Protein AF-A0AAP6H3U6-F1 (afdb_monomer_lite)

pLDDT: mean 82.68, std 21.66, range [28.69, 98.75]

Radius of gyration: 25.35 Å; chains: 1; bounding box: 76×82×63 Å

Foldseek 3Di:
DDDDDPDPPPPPVVVVVVVVVPDDPPPDPPPPPDDPPPPPDDDDPDDDDDDDDPDDPPQDPLLVVQVVLVVVLVVLALVSLLVLLVLLVLQLVCLVCVPVLLVVLVVCLVVPPDPQLNVLSVVLNVVSVVNCCSNVVSHHHDPVSSLVSLVSSVVSPNLLSVLLVCVVPVVPPDDQDRLQVSLVVLLAVLQLSNLLSNLVSLQVVQFDRHDPPCCLQTDGNLNSVLSNVLSVVLPDPFWCNDPLNSCCCSPVVLRHHTGNLVSVLVPDPDPVVNVVSVVSNVVSVVSHDPPSD

Sequence (293 aa):
MAAKRTFLALAATSLALAAWLTWKPTSFPAHTAQAETSAHEPAPPIAAGIPQTPGFITASPQRAWFLALKQRADAGDPASQRLLAQAYDRCMYINPNVGQYKERIQRSIRSAETEEKATVLGYLLEHALQECAAVEDGAPIEWEDMRLLYAQAAQGGDLPARVAETVFNPQPPLSKVQAAALLEEVLASNDPAAMFALGDAMGEFFGMQVAEPYTALADGELAGRAWQVAACRMGLECGPESPPASRLCLLQGWCYEGTFEQATRRRLGSDAEREALDRRVEAILRAMPPGAA

Structure (mmCIF, N/CA/C/O backbone):
data_AF-A0AAP6H3U6-F1
#
_entry.id   AF-A0AAP6H3U6-F1
#
loop_
_atom_site.group_PDB
_atom_site.id
_atom_site.type_symbol
_atom_site.label_atom_id
_atom_site.label_alt_id
_atom_site.label_comp_id
_atom_site.label_asym_id
_atom_site.label_entity_id
_atom_site.label_seq_id
_atom_site.pdbx_PDB_ins_code
_atom_site.Cartn_x
_atom_site.Cartn_y
_atom_site.Cartn_z
_atom_site.occupancy
_atom_site.B_iso_or_equiv
_atom_site.auth_seq_id
_atom_site.auth_comp_id
_atom_site.auth_asym_id
_atom_site.auth_atom_id
_atom_site.pdbx_PDB_model_num
ATOM 1 N N . MET A 1 1 ? 36.194 -59.922 -20.601 1.00 39.91 1 MET A N 1
ATOM 2 C CA . MET A 1 1 ? 35.530 -59.718 -21.908 1.00 39.91 1 MET A CA 1
ATOM 3 C C . MET A 1 1 ? 34.253 -58.927 -21.635 1.00 39.91 1 MET A C 1
ATOM 5 O O . MET A 1 1 ? 33.274 -59.509 -21.207 1.00 39.91 1 MET A O 1
ATOM 9 N N . ALA A 1 2 ? 34.310 -57.604 -21.451 1.00 48.78 2 ALA A N 1
ATOM 10 C CA . ALA A 1 2 ? 34.429 -56.567 -22.487 1.00 48.78 2 ALA A CA 1
ATOM 11 C C . ALA A 1 2 ? 33.338 -56.710 -23.570 1.00 48.78 2 ALA A C 1
ATOM 13 O O . ALA A 1 2 ? 33.264 -57.758 -24.195 1.00 48.78 2 ALA A O 1
ATOM 14 N N . ALA A 1 3 ? 32.553 -55.639 -23.768 1.00 47.56 3 ALA A N 1
ATOM 15 C CA . ALA A 1 3 ? 31.430 -55.462 -24.709 1.00 47.56 3 ALA A CA 1
ATOM 16 C C . ALA A 1 3 ? 30.002 -55.760 -24.188 1.00 47.56 3 ALA A C 1
ATOM 18 O O . ALA A 1 3 ? 29.369 -56.715 -24.625 1.00 47.56 3 ALA A O 1
ATOM 19 N N . LYS A 1 4 ? 29.442 -54.903 -23.306 1.00 45.03 4 LYS A N 1
ATOM 20 C CA . LYS A 1 4 ? 27.965 -54.743 -23.203 1.00 45.03 4 LYS A CA 1
ATOM 21 C C . LYS A 1 4 ? 27.440 -53.489 -22.471 1.00 45.03 4 LYS A C 1
ATOM 23 O O . LYS A 1 4 ? 26.384 -53.545 -21.850 1.00 45.03 4 LYS A O 1
ATOM 28 N N . ARG A 1 5 ? 28.145 -52.349 -22.505 1.00 48.50 5 ARG A N 1
ATOM 29 C CA . ARG A 1 5 ? 27.721 -51.128 -21.773 1.00 48.50 5 ARG A CA 1
ATOM 30 C C . ARG A 1 5 ? 27.822 -49.810 -22.557 1.00 48.50 5 ARG A C 1
ATOM 32 O O . ARG A 1 5 ? 27.958 -48.752 -21.961 1.00 48.50 5 ARG A O 1
ATOM 39 N N . THR A 1 6 ? 27.706 -49.853 -23.882 1.00 48.44 6 THR A N 1
ATOM 40 C CA . THR A 1 6 ? 27.844 -48.664 -24.752 1.00 48.44 6 THR A CA 1
ATOM 41 C C . THR A 1 6 ? 26.733 -48.524 -25.802 1.00 48.44 6 THR A C 1
ATOM 43 O O . THR A 1 6 ? 26.970 -47.979 -26.869 1.00 48.44 6 THR A O 1
ATOM 46 N N . PHE A 1 7 ? 25.506 -48.982 -25.516 1.00 43.97 7 PHE A N 1
ATOM 47 C CA . PHE A 1 7 ? 24.370 -48.837 -26.453 1.00 43.97 7 PHE A CA 1
ATOM 48 C C . PHE A 1 7 ? 23.082 -48.231 -25.869 1.00 43.97 7 PHE A C 1
ATOM 50 O O . PHE A 1 7 ? 22.098 -48.107 -26.587 1.00 43.97 7 PHE A O 1
ATOM 57 N N . LEU A 1 8 ? 23.071 -47.791 -24.606 1.00 46.00 8 LEU A N 1
ATOM 58 C CA . LEU A 1 8 ? 21.868 -47.210 -23.976 1.00 46.00 8 LEU A CA 1
ATOM 59 C C . LEU A 1 8 ? 21.892 -45.680 -23.821 1.00 46.00 8 LEU A C 1
ATOM 61 O O . LEU A 1 8 ? 20.932 -45.113 -23.315 1.00 46.00 8 LEU A O 1
ATOM 65 N N . ALA A 1 9 ? 22.941 -44.997 -24.289 1.00 44.88 9 ALA A N 1
ATOM 66 C CA . ALA A 1 9 ? 23.076 -43.541 -24.140 1.00 44.88 9 ALA A CA 1
ATOM 67 C C . ALA A 1 9 ? 22.746 -42.726 -25.411 1.00 44.88 9 ALA A C 1
ATOM 69 O O . ALA A 1 9 ? 22.785 -41.503 -25.368 1.00 44.88 9 ALA A O 1
ATOM 70 N N . LEU A 1 10 ? 22.405 -43.375 -26.533 1.00 44.50 10 LEU A N 1
ATOM 71 C CA . LEU A 1 10 ? 22.152 -42.695 -27.818 1.00 44.50 10 LEU A CA 1
ATOM 72 C C . LEU A 1 10 ? 20.691 -42.745 -28.297 1.00 44.50 10 LEU A C 1
ATOM 74 O O . LEU A 1 10 ? 20.380 -42.150 -29.319 1.00 44.50 10 LEU A O 1
ATOM 78 N N . ALA A 1 11 ? 19.785 -43.405 -27.567 1.00 42.44 11 ALA A N 1
ATOM 79 C CA . ALA A 1 11 ? 18.366 -43.478 -27.941 1.00 42.44 11 ALA A CA 1
ATOM 80 C C . ALA A 1 11 ? 17.472 -42.446 -27.220 1.00 42.44 11 ALA A C 1
ATOM 82 O O . ALA A 1 11 ? 16.370 -42.162 -27.680 1.00 42.44 11 ALA A O 1
ATOM 83 N N . ALA A 1 12 ? 17.932 -41.856 -26.110 1.00 42.41 12 ALA A N 1
ATOM 84 C CA . ALA A 1 12 ? 17.131 -40.908 -25.325 1.00 42.41 12 ALA A CA 1
ATOM 85 C C . ALA A 1 12 ? 17.259 -39.446 -25.797 1.00 42.41 12 ALA A C 1
ATOM 87 O O . ALA A 1 12 ? 16.383 -38.631 -25.527 1.00 42.41 12 ALA A O 1
ATOM 88 N N . THR A 1 13 ? 18.312 -39.103 -26.543 1.00 40.97 13 THR A N 1
ATOM 89 C CA . THR A 1 13 ? 18.551 -37.737 -27.041 1.00 40.97 13 THR A CA 1
ATOM 90 C C . THR A 1 13 ? 17.881 -37.445 -28.386 1.00 40.97 13 THR A C 1
ATOM 92 O O . THR A 1 13 ? 17.722 -36.282 -28.746 1.00 40.97 13 THR A O 1
ATOM 95 N N . SER A 1 14 ? 17.413 -38.462 -29.116 1.00 43.72 14 SER A N 1
ATOM 96 C CA . SER A 1 14 ? 16.760 -38.283 -30.424 1.00 43.72 14 SER A CA 1
ATOM 97 C C . SER A 1 14 ? 15.260 -37.977 -30.330 1.00 43.72 14 SER A C 1
ATOM 99 O O . SER A 1 14 ? 14.705 -37.368 -31.241 1.00 43.72 14 SER A O 1
ATOM 101 N N . LEU A 1 15 ? 14.595 -38.356 -29.233 1.00 42.41 15 LEU A N 1
ATOM 102 C CA . LEU A 1 15 ? 13.153 -38.125 -29.053 1.00 42.41 15 LEU A CA 1
ATOM 103 C C . LEU A 1 15 ? 12.823 -36.722 -28.514 1.00 42.41 15 LEU A C 1
ATOM 105 O O . LEU A 1 15 ? 11.733 -36.221 -28.771 1.00 42.41 15 LEU A O 1
ATOM 109 N N . ALA A 1 16 ? 13.767 -36.049 -27.848 1.00 43.41 16 ALA A N 1
ATOM 110 C CA . ALA A 1 16 ? 13.565 -34.682 -27.358 1.00 43.41 16 ALA A CA 1
ATOM 111 C C . ALA A 1 16 ? 13.727 -33.608 -28.458 1.00 43.41 16 ALA A C 1
ATOM 113 O O . ALA A 1 16 ? 13.099 -32.556 -28.387 1.00 43.41 16 ALA A O 1
ATOM 114 N N . LEU A 1 17 ? 14.512 -33.880 -29.508 1.00 42.22 17 LEU A N 1
ATOM 115 C CA . LEU A 1 17 ? 14.722 -32.946 -30.626 1.00 42.22 17 LEU A CA 1
ATOM 116 C C . LEU A 1 17 ? 13.619 -33.006 -31.698 1.00 42.22 17 LEU A C 1
ATOM 118 O O . LEU A 1 17 ? 13.358 -32.003 -32.357 1.00 42.22 17 LEU A O 1
ATOM 122 N N . ALA A 1 18 ? 12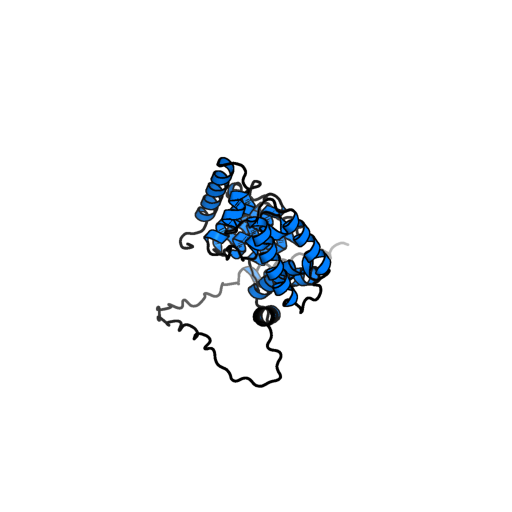.918 -34.134 -31.848 1.00 40.81 18 ALA A N 1
ATOM 123 C CA . ALA A 1 18 ? 11.819 -34.257 -32.815 1.00 40.81 18 ALA A CA 1
ATOM 124 C C . ALA A 1 18 ? 10.508 -33.580 -32.350 1.00 40.81 18 ALA A C 1
ATOM 126 O O . ALA A 1 18 ? 9.693 -33.177 -33.182 1.00 40.81 18 ALA A O 1
ATOM 127 N N . ALA A 1 19 ? 10.318 -33.401 -31.037 1.00 42.38 19 ALA A N 1
ATOM 128 C CA . ALA A 1 19 ? 9.124 -32.764 -30.471 1.00 42.38 19 ALA A CA 1
ATOM 129 C C . ALA A 1 19 ? 9.153 -31.223 -30.544 1.00 42.38 19 ALA A C 1
ATOM 131 O O . ALA A 1 19 ? 8.101 -30.592 -30.564 1.00 42.38 19 ALA A O 1
ATOM 132 N N . TRP A 1 20 ? 10.336 -30.607 -30.643 1.00 41.59 20 TRP A N 1
ATOM 133 C CA . TRP A 1 20 ? 10.472 -29.146 -30.753 1.00 41.59 20 TRP A CA 1
ATOM 134 C C . TRP A 1 20 ? 10.333 -28.625 -32.193 1.00 41.59 20 TRP A C 1
ATOM 136 O O . TRP A 1 20 ? 9.940 -27.484 -32.407 1.00 41.59 20 TRP A O 1
ATOM 146 N N . LEU A 1 21 ? 10.596 -29.468 -33.197 1.00 44.81 21 LEU A N 1
ATOM 147 C CA . LEU A 1 21 ? 10.567 -29.088 -34.619 1.00 44.81 21 LEU A CA 1
ATOM 148 C C . LEU A 1 21 ? 9.189 -29.233 -35.291 1.00 44.81 21 LEU A C 1
ATOM 150 O O . LEU A 1 21 ? 9.040 -28.874 -36.457 1.00 44.81 21 LEU A O 1
ATOM 154 N N . THR A 1 22 ? 8.177 -29.741 -34.582 1.00 39.78 22 THR A N 1
ATOM 155 C CA . THR A 1 22 ? 6.816 -29.929 -35.124 1.00 39.78 22 THR A CA 1
ATOM 156 C C . THR A 1 22 ? 5.752 -29.066 -34.449 1.00 39.78 22 THR A C 1
ATOM 158 O O . THR A 1 22 ? 4.590 -29.097 -34.861 1.00 39.78 22 THR A O 1
ATOM 161 N N . TRP A 1 23 ? 6.135 -28.224 -33.485 1.00 34.97 23 TRP A N 1
ATOM 162 C CA . TRP A 1 23 ? 5.207 -27.280 -32.874 1.00 34.97 23 TRP A CA 1
ATOM 163 C C . TRP A 1 23 ? 5.036 -26.056 -33.781 1.00 34.97 23 TRP A C 1
ATOM 165 O O . TRP A 1 23 ? 5.790 -25.088 -33.730 1.00 34.97 23 TRP A O 1
ATOM 175 N N . LYS A 1 24 ? 4.044 -26.120 -34.672 1.00 38.53 24 LYS A N 1
ATOM 176 C CA . LYS A 1 24 ? 3.537 -24.928 -35.353 1.00 38.53 24 LYS A CA 1
ATOM 177 C C . LYS A 1 24 ? 2.681 -24.152 -34.349 1.00 38.53 24 LYS A C 1
ATOM 179 O O . LYS A 1 24 ? 1.739 -24.749 -33.824 1.00 38.53 24 LYS A O 1
ATOM 184 N N . PRO A 1 25 ? 2.947 -22.859 -34.090 1.00 37.12 25 PRO A N 1
ATOM 185 C CA . PRO A 1 25 ? 1.993 -22.038 -33.366 1.00 37.12 25 PRO A CA 1
ATOM 186 C C . PRO A 1 25 ? 0.700 -22.040 -34.178 1.00 37.12 25 PRO A C 1
ATOM 188 O O . PRO A 1 25 ? 0.698 -21.724 -35.370 1.00 37.12 25 PRO A O 1
ATOM 191 N N . THR A 1 26 ? -0.391 -22.473 -33.556 1.00 37.03 26 THR A N 1
ATOM 192 C CA . THR A 1 26 ? -1.729 -22.315 -34.112 1.00 37.03 26 THR A CA 1
ATOM 193 C C . THR A 1 26 ? -1.931 -20.833 -34.380 1.00 37.03 26 THR A C 1
ATOM 195 O O . THR A 1 26 ? -2.027 -20.032 -33.454 1.00 37.03 26 THR A O 1
ATOM 198 N N . SER A 1 27 ? -1.938 -20.469 -35.659 1.00 35.75 27 SER A N 1
ATOM 199 C CA . SER A 1 27 ? -2.374 -19.165 -36.128 1.00 35.75 27 SER A CA 1
ATOM 200 C C . SER A 1 27 ? -3.772 -18.913 -35.575 1.00 35.75 27 SER A C 1
ATOM 202 O O . SER A 1 27 ? -4.715 -19.618 -35.943 1.00 35.75 27 SER A O 1
ATOM 204 N N . PHE A 1 28 ? -3.894 -17.942 -34.674 1.00 33.12 28 PHE A N 1
ATOM 205 C CA . PHE A 1 28 ? -5.190 -17.431 -34.260 1.00 33.12 28 PHE A CA 1
ATOM 206 C C . PHE A 1 28 ? -5.926 -16.924 -35.507 1.00 33.12 28 PHE A C 1
ATOM 208 O O . PHE A 1 28 ? -5.300 -16.270 -36.349 1.00 33.12 28 PHE A O 1
ATOM 215 N N . PRO A 1 29 ? -7.222 -17.235 -35.677 1.00 30.61 29 PRO A N 1
ATOM 216 C CA . PRO A 1 29 ? -7.992 -16.651 -36.758 1.00 30.61 29 PRO A CA 1
ATOM 217 C C . PRO A 1 29 ? -7.960 -15.131 -36.596 1.00 30.61 29 PRO A C 1
ATOM 219 O O . PRO A 1 29 ? -8.292 -14.598 -35.537 1.00 30.61 29 PRO A O 1
ATOM 222 N N . ALA A 1 30 ? -7.539 -14.438 -37.653 1.00 31.34 30 ALA A N 1
ATOM 223 C CA . ALA A 1 30 ? -7.712 -13.003 -37.768 1.00 31.34 30 ALA A CA 1
ATOM 224 C C . ALA A 1 30 ? -9.217 -12.723 -37.834 1.00 31.34 30 ALA A C 1
ATOM 226 O O . ALA A 1 30 ? -9.821 -12.719 -38.905 1.00 31.34 30 ALA A O 1
ATOM 227 N N . HIS A 1 31 ? -9.836 -12.517 -36.675 1.00 28.69 31 HIS A N 1
ATOM 228 C CA . HIS A 1 31 ? -11.091 -11.799 -36.618 1.00 28.69 31 HIS A CA 1
ATOM 229 C C . HIS A 1 31 ? -10.773 -10.342 -36.934 1.00 28.69 31 HIS A C 1
ATOM 231 O O . HIS A 1 31 ? -10.291 -9.583 -36.098 1.00 28.69 31 HIS A O 1
ATOM 237 N N . THR A 1 32 ? -11.035 -9.959 -38.181 1.00 34.41 32 THR A N 1
ATOM 238 C CA . THR A 1 32 ? -11.428 -8.596 -38.523 1.00 34.41 32 THR A CA 1
ATOM 239 C C . THR A 1 32 ? -12.634 -8.240 -37.661 1.00 34.41 32 THR A C 1
ATOM 241 O O . THR A 1 32 ? -13.775 -8.488 -38.045 1.00 34.41 32 THR A O 1
ATOM 244 N N . ALA A 1 33 ? -12.379 -7.710 -36.467 1.00 31.20 33 ALA A N 1
ATOM 245 C CA . ALA A 1 33 ? -13.387 -7.028 -35.684 1.00 31.20 33 ALA A CA 1
ATOM 246 C C . ALA A 1 33 ? -13.656 -5.698 -36.390 1.00 31.20 33 ALA A C 1
ATOM 248 O O . ALA A 1 33 ? -12.968 -4.698 -36.190 1.00 31.20 33 ALA A O 1
ATOM 249 N N . GLN A 1 34 ? -14.640 -5.718 -37.287 1.00 29.39 34 GLN A N 1
ATOM 250 C CA . GLN A 1 34 ? -15.406 -4.517 -37.562 1.00 29.39 34 GLN A CA 1
ATOM 251 C C . GLN A 1 34 ? -15.923 -4.012 -36.216 1.00 29.39 34 GLN A C 1
ATOM 253 O O . GLN A 1 34 ? -16.469 -4.781 -35.426 1.00 29.39 34 GLN A O 1
ATOM 258 N N . ALA A 1 35 ? -15.682 -2.734 -35.945 1.00 34.59 35 ALA A N 1
ATOM 259 C CA . ALA A 1 35 ? -16.238 -2.042 -34.803 1.00 34.59 35 ALA A CA 1
ATOM 260 C C . ALA A 1 35 ? -17.768 -2.029 -34.935 1.00 34.59 35 ALA A C 1
ATOM 262 O O . ALA A 1 35 ? -18.340 -1.152 -35.578 1.00 34.59 35 ALA A O 1
ATOM 263 N N . GLU A 1 36 ? -18.428 -3.024 -34.352 1.00 31.17 36 GLU A N 1
ATOM 264 C CA . GLU A 1 36 ? -19.813 -2.889 -33.934 1.00 31.17 36 GLU A CA 1
ATOM 265 C C . GL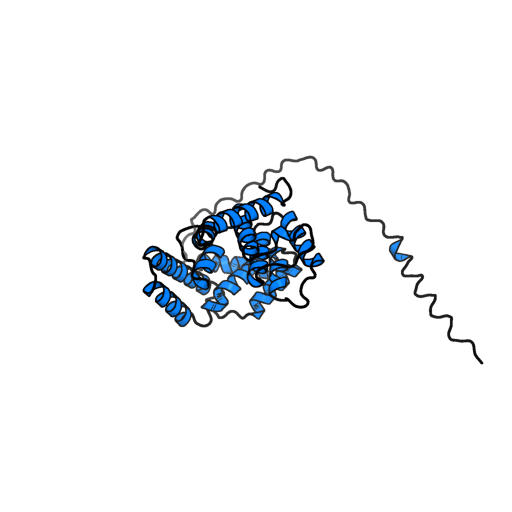U A 1 36 ? -19.797 -2.206 -32.572 1.00 31.17 36 GLU A C 1
ATOM 267 O O . GLU A 1 36 ? -19.364 -2.754 -31.558 1.00 31.17 36 GLU A O 1
ATOM 272 N N . THR A 1 37 ? -20.217 -0.948 -32.587 1.00 37.31 37 THR A N 1
ATOM 273 C CA . THR A 1 37 ? -20.443 -0.102 -31.424 1.00 37.31 37 THR A CA 1
ATOM 274 C C . THR A 1 37 ? -21.548 -0.719 -30.566 1.00 37.31 37 THR A C 1
ATOM 276 O O . THR A 1 37 ? -22.708 -0.327 -30.651 1.00 37.31 37 THR A O 1
ATOM 279 N N . SER A 1 38 ? -21.211 -1.709 -29.743 1.00 32.56 38 SER A N 1
ATOM 280 C CA . SER A 1 38 ? -22.102 -2.168 -28.685 1.00 32.56 38 SER A CA 1
ATOM 281 C C . SER A 1 38 ? -21.951 -1.197 -27.523 1.00 32.56 38 SER A C 1
ATOM 283 O O . SER A 1 38 ? -20.992 -1.264 -26.755 1.00 32.56 38 SER A O 1
ATOM 285 N N . ALA A 1 39 ? -22.874 -0.241 -27.441 1.00 35.66 39 ALA A N 1
ATOM 286 C CA . ALA A 1 39 ? -23.033 0.607 -26.273 1.00 35.66 39 ALA A CA 1
ATOM 287 C C . ALA A 1 39 ? -23.152 -0.293 -25.033 1.00 35.66 39 ALA A C 1
ATOM 289 O O . ALA A 1 39 ? -24.080 -1.094 -24.924 1.00 35.66 39 ALA A O 1
ATOM 290 N N . HIS A 1 40 ? -22.180 -0.203 -24.128 1.00 34.41 40 HIS A N 1
ATOM 291 C CA . HIS A 1 40 ? -22.305 -0.780 -22.800 1.00 34.41 40 HIS A CA 1
ATOM 292 C C . HIS A 1 40 ? -23.352 0.054 -22.061 1.00 34.41 40 HIS A C 1
ATOM 294 O O . HIS A 1 40 ? -23.107 1.213 -21.724 1.00 34.41 40 HIS A O 1
ATOM 300 N N . GLU A 1 41 ? -24.549 -0.502 -21.902 1.00 37.00 41 GLU A N 1
ATOM 301 C CA . GLU A 1 41 ? -25.599 0.112 -21.103 1.00 37.00 41 GLU A CA 1
ATOM 302 C C . GLU A 1 41 ? -25.118 0.166 -19.642 1.00 37.00 41 GLU A C 1
ATOM 304 O O . GLU A 1 41 ? -24.729 -0.871 -19.096 1.00 37.00 41 GLU A O 1
ATOM 309 N N . PRO A 1 42 ? -25.075 1.349 -19.002 1.00 44.12 42 PRO A N 1
ATOM 310 C CA . PRO A 1 42 ? -24.706 1.448 -17.598 1.00 44.12 42 PRO A CA 1
ATOM 311 C C . PRO A 1 42 ? -25.686 0.635 -16.752 1.00 44.12 42 PRO A C 1
ATOM 313 O O . PRO A 1 42 ? -26.899 0.731 -16.940 1.00 44.12 42 PRO A O 1
ATOM 316 N N . ALA A 1 43 ? -25.169 -0.133 -15.791 1.00 45.16 43 ALA A N 1
ATOM 317 C CA . ALA A 1 43 ? -26.010 -0.786 -14.797 1.00 45.16 43 ALA A CA 1
ATOM 318 C C . ALA A 1 43 ? -26.921 0.256 -14.108 1.00 45.16 43 ALA A C 1
ATOM 320 O O . ALA A 1 43 ? -26.456 1.359 -13.795 1.00 45.16 43 ALA A O 1
ATOM 321 N N . PRO A 1 44 ? -28.209 -0.056 -13.873 1.00 43.00 44 PRO A N 1
ATOM 322 C CA . PRO A 1 44 ? -29.139 0.914 -13.318 1.00 43.00 44 PRO A CA 1
ATOM 323 C C . PRO A 1 44 ? -28.734 1.304 -11.886 1.00 43.00 44 PRO A C 1
ATOM 325 O O . PRO A 1 44 ? -28.230 0.464 -11.133 1.00 43.00 44 PRO A O 1
ATOM 328 N N . PRO A 1 45 ? -28.974 2.562 -11.475 1.00 45.59 45 PRO A N 1
ATOM 329 C CA . PRO A 1 45 ? -28.737 2.991 -10.104 1.00 45.59 45 PRO A CA 1
ATOM 330 C C . PRO A 1 45 ? -29.638 2.209 -9.141 1.00 45.59 45 PRO A C 1
ATOM 332 O O . PRO A 1 45 ? -30.817 1.979 -9.416 1.00 45.59 45 PRO A O 1
ATOM 335 N N . ILE A 1 46 ? -29.079 1.814 -7.993 1.00 47.28 46 ILE A N 1
ATOM 336 C CA . ILE A 1 46 ? -29.799 1.109 -6.926 1.00 47.28 46 ILE A CA 1
ATOM 337 C C . ILE A 1 46 ? -30.873 2.055 -6.369 1.00 47.28 46 ILE A C 1
ATOM 339 O O . ILE A 1 46 ? -30.586 2.946 -5.571 1.00 47.28 46 ILE A O 1
ATOM 343 N N . ALA A 1 47 ? -32.118 1.888 -6.819 1.00 41.03 47 ALA A N 1
ATOM 344 C CA . ALA A 1 47 ? -33.258 2.629 -6.304 1.00 41.03 47 ALA A CA 1
ATOM 345 C C . ALA A 1 47 ? -33.581 2.173 -4.873 1.00 41.03 47 ALA A C 1
ATOM 347 O O . ALA A 1 47 ? -33.821 0.994 -4.608 1.00 41.03 47 ALA A O 1
ATOM 348 N N . ALA A 1 48 ? -33.591 3.134 -3.951 1.00 48.56 48 ALA A N 1
ATOM 349 C CA . ALA A 1 48 ? -34.025 2.953 -2.577 1.00 48.56 48 ALA A CA 1
ATOM 350 C C . ALA A 1 48 ? -35.536 2.674 -2.522 1.00 48.56 48 ALA A C 1
ATOM 352 O O . ALA A 1 48 ? -36.344 3.507 -2.927 1.00 48.56 48 ALA A O 1
ATOM 353 N N . GLY A 1 49 ? -35.913 1.517 -1.974 1.00 46.19 49 GLY A N 1
ATOM 354 C CA . GLY A 1 49 ? -37.291 1.237 -1.578 1.00 46.19 49 GLY A CA 1
ATOM 355 C C . GLY A 1 49 ? -37.633 -0.247 -1.576 1.00 46.19 49 GLY A C 1
ATOM 356 O O . GLY A 1 49 ? -38.126 -0.759 -2.575 1.00 46.19 49 GLY A O 1
ATOM 357 N N . ILE A 1 50 ? -37.437 -0.929 -0.441 1.00 50.31 50 ILE A N 1
ATOM 358 C CA . ILE A 1 50 ? -38.067 -2.234 -0.178 1.00 50.31 50 ILE A CA 1
ATOM 359 C C . ILE A 1 50 ? -38.778 -2.186 1.190 1.00 50.31 50 ILE A C 1
ATOM 361 O O . ILE A 1 50 ? -38.212 -1.635 2.139 1.00 50.31 50 ILE A O 1
ATOM 365 N N . PRO A 1 51 ? -40.016 -2.716 1.306 1.00 41.72 51 PRO A N 1
ATOM 366 C CA . PRO A 1 51 ? -40.825 -2.661 2.525 1.00 41.72 51 PRO A CA 1
ATOM 367 C C . PRO A 1 51 ? -40.216 -3.463 3.679 1.00 41.72 51 PRO A C 1
ATOM 369 O O . PRO A 1 51 ? -39.677 -4.551 3.486 1.00 41.72 51 PRO A O 1
ATOM 372 N N . GLN A 1 52 ? -40.352 -2.937 4.896 1.00 40.53 52 GLN A N 1
ATOM 373 C CA . GLN A 1 52 ? -39.792 -3.528 6.108 1.00 40.53 52 GLN A CA 1
ATOM 374 C C . GLN A 1 52 ? -40.618 -4.727 6.598 1.00 40.53 52 GLN A C 1
ATOM 376 O O . GLN A 1 52 ? -41.705 -4.565 7.149 1.00 40.53 52 GLN A O 1
ATOM 381 N N . THR A 1 53 ? -40.073 -5.935 6.455 1.00 43.22 53 THR A N 1
ATOM 382 C CA . THR A 1 53 ? -40.444 -7.099 7.277 1.00 43.22 53 THR A CA 1
ATOM 383 C C . THR A 1 53 ? -39.573 -7.138 8.540 1.00 43.22 53 THR A C 1
ATOM 385 O O . THR A 1 53 ? -38.348 -7.064 8.412 1.00 43.22 53 THR A O 1
ATOM 388 N N . PRO A 1 54 ? -40.136 -7.283 9.755 1.00 49.47 54 PRO A N 1
ATOM 389 C CA . PRO A 1 54 ? -39.344 -7.347 10.980 1.00 49.47 54 PRO A CA 1
ATOM 390 C C . PRO A 1 54 ? -38.744 -8.749 11.146 1.00 49.47 54 PRO A C 1
ATOM 392 O O . PRO A 1 54 ? -39.489 -9.725 11.214 1.00 49.47 54 PRO A O 1
ATOM 395 N N . GLY A 1 55 ? -37.413 -8.851 11.235 1.00 46.19 55 GLY A N 1
ATOM 396 C CA . GLY A 1 55 ? -36.747 -10.094 11.654 1.00 46.19 55 GLY A CA 1
ATOM 397 C C . GLY A 1 55 ? -35.381 -10.411 11.044 1.00 46.19 55 GLY A C 1
ATOM 398 O O . GLY A 1 55 ? -34.731 -11.337 11.516 1.00 46.19 55 GLY A O 1
ATOM 399 N N . PHE A 1 56 ? -34.900 -9.657 10.055 1.00 46.03 56 PHE A N 1
ATOM 400 C CA . PHE A 1 56 ? -33.517 -9.781 9.592 1.00 46.03 56 PHE A CA 1
ATOM 401 C C . PHE A 1 56 ? -32.690 -8.655 10.203 1.00 46.03 56 PHE A C 1
ATOM 403 O O . PHE A 1 56 ? -32.994 -7.483 9.989 1.00 46.03 56 PHE A O 1
ATOM 410 N N . ILE A 1 57 ? -31.651 -9.002 10.966 1.00 50.12 57 ILE A N 1
ATOM 411 C CA . ILE A 1 57 ? -30.582 -8.050 11.273 1.00 50.12 57 ILE A CA 1
ATOM 412 C C . ILE A 1 57 ? -29.967 -7.696 9.919 1.00 50.12 57 ILE A C 1
ATOM 414 O O . ILE A 1 57 ? -29.232 -8.490 9.336 1.00 50.12 57 ILE A O 1
ATOM 418 N N . THR A 1 58 ? -30.341 -6.549 9.362 1.00 59.69 58 THR A N 1
ATOM 419 C CA . THR A 1 58 ? -29.707 -6.035 8.152 1.00 59.69 58 THR A CA 1
ATOM 420 C C . THR A 1 58 ? -28.250 -5.773 8.495 1.00 59.69 58 THR A C 1
ATOM 422 O O . THR A 1 58 ? -27.967 -4.963 9.380 1.00 59.69 58 THR A O 1
ATOM 425 N N . ALA A 1 59 ? -27.337 -6.487 7.837 1.00 70.31 59 ALA A N 1
ATOM 426 C CA . ALA A 1 59 ? -25.907 -6.250 7.971 1.00 70.31 59 ALA A CA 1
ATOM 427 C C . ALA A 1 59 ? -25.603 -4.761 7.729 1.00 70.31 59 ALA A C 1
ATOM 429 O O . ALA A 1 59 ? -26.224 -4.136 6.864 1.00 70.31 59 ALA A O 1
ATOM 430 N N . SER A 1 60 ? -24.658 -4.188 8.482 1.00 86.00 60 SER A N 1
ATOM 431 C CA . SER A 1 60 ? -24.173 -2.835 8.191 1.00 86.00 60 SER A CA 1
ATOM 432 C C . SER A 1 60 ? -23.634 -2.764 6.752 1.00 86.00 60 SER A C 1
ATOM 434 O O . SER A 1 60 ? -23.200 -3.791 6.219 1.00 86.00 60 SER A O 1
ATOM 436 N N . PRO A 1 61 ? -23.613 -1.584 6.103 1.00 89.38 61 PRO A N 1
ATOM 437 C CA . PRO A 1 61 ? -23.047 -1.442 4.759 1.00 89.38 61 PRO A CA 1
ATOM 438 C C . PRO A 1 61 ? -21.624 -2.006 4.637 1.00 89.38 61 PRO A C 1
ATOM 440 O O . PRO A 1 61 ? -21.310 -2.685 3.663 1.00 89.38 61 PRO A O 1
ATOM 443 N N . GLN A 1 62 ? -20.789 -1.807 5.660 1.00 89.38 62 GLN A N 1
ATOM 444 C CA . GLN A 1 62 ? -19.424 -2.332 5.733 1.00 89.38 62 GLN A CA 1
ATOM 445 C C . GLN A 1 62 ? -19.409 -3.861 5.800 1.00 89.38 62 GLN A C 1
ATOM 447 O O . GLN A 1 62 ? -18.622 -4.506 5.111 1.00 89.38 62 GLN A O 1
ATOM 452 N N . ARG A 1 63 ? -20.315 -4.461 6.581 1.00 93.69 63 ARG A N 1
ATOM 453 C CA . ARG A 1 63 ? -20.436 -5.920 6.658 1.00 93.69 63 ARG A CA 1
ATOM 454 C C . ARG A 1 63 ? -20.951 -6.506 5.346 1.00 93.69 63 ARG A C 1
ATOM 456 O O . ARG A 1 63 ? -20.438 -7.526 4.902 1.00 93.69 63 ARG A O 1
ATOM 463 N N . ALA A 1 64 ? -21.919 -5.860 4.701 1.00 94.44 64 ALA A N 1
ATOM 464 C CA . ALA A 1 64 ? -22.400 -6.268 3.384 1.00 94.44 64 ALA A CA 1
ATOM 465 C C . ALA A 1 64 ? -21.285 -6.196 2.324 1.00 94.44 64 ALA A C 1
ATOM 467 O O . ALA A 1 64 ? -21.120 -7.140 1.551 1.00 94.44 64 ALA A O 1
ATOM 468 N N . TRP A 1 65 ? -20.482 -5.125 2.329 1.00 92.38 65 TRP A N 1
ATOM 469 C CA . TRP A 1 65 ? -19.297 -4.995 1.477 1.00 92.38 65 TRP A CA 1
ATOM 470 C C . TRP A 1 65 ? -18.285 -6.118 1.732 1.00 92.38 65 TRP A C 1
ATOM 472 O O . TRP A 1 65 ? -17.858 -6.774 0.783 1.00 92.38 65 TRP A O 1
ATOM 482 N N . PHE A 1 66 ? -17.958 -6.394 2.999 1.00 96.75 66 PHE A N 1
ATOM 483 C CA . PHE A 1 66 ? -17.016 -7.451 3.371 1.00 96.75 66 PHE A CA 1
ATOM 484 C C . PHE A 1 66 ? -17.485 -8.832 2.901 1.00 96.75 66 PHE A C 1
ATOM 486 O O . PHE A 1 66 ? -16.717 -9.565 2.284 1.00 96.75 66 PHE A O 1
ATOM 493 N N . LEU A 1 67 ? -18.754 -9.179 3.137 1.00 97.31 67 LEU A N 1
ATOM 494 C CA . LEU A 1 67 ? -19.312 -10.466 2.711 1.00 97.31 67 LEU A CA 1
ATOM 495 C C . LEU A 1 67 ? -19.294 -10.617 1.185 1.00 97.31 67 LEU A C 1
ATOM 497 O O . LEU A 1 67 ? -18.952 -11.684 0.680 1.00 97.31 67 LEU A O 1
ATOM 501 N N . ALA A 1 68 ? -19.605 -9.547 0.447 1.00 97.25 68 ALA A N 1
ATOM 502 C CA . ALA A 1 68 ? -19.533 -9.551 -1.011 1.00 97.25 68 ALA A CA 1
ATOM 503 C C . ALA A 1 68 ? -18.089 -9.698 -1.522 1.00 97.25 68 ALA A C 1
ATOM 505 O O . ALA A 1 68 ? -17.855 -10.416 -2.494 1.00 97.25 68 ALA A O 1
ATOM 506 N N . LEU A 1 69 ? -17.122 -9.043 -0.873 1.00 97.69 69 LEU A N 1
ATOM 507 C CA . LEU A 1 69 ? -15.700 -9.179 -1.186 1.00 97.69 69 LEU A CA 1
ATOM 508 C C . LEU A 1 69 ? -15.212 -10.610 -0.930 1.00 97.69 69 LEU A C 1
ATOM 510 O O . LEU A 1 69 ? -14.609 -11.220 -1.813 1.00 97.69 69 LEU A O 1
ATOM 514 N N . LYS A 1 70 ? -15.534 -11.161 0.245 1.00 98.12 70 LYS A N 1
ATOM 515 C CA . LYS A 1 70 ? -15.178 -12.528 0.634 1.00 98.12 70 LYS A CA 1
ATOM 516 C C . LYS A 1 70 ? -15.743 -13.552 -0.346 1.00 98.12 70 LYS A C 1
ATOM 518 O O . LYS A 1 70 ? -15.000 -14.390 -0.836 1.00 98.12 70 LYS A O 1
ATOM 523 N N . GLN A 1 71 ? -17.011 -13.413 -0.733 1.00 98.50 71 GLN A N 1
ATOM 524 C CA . GLN A 1 71 ? -17.639 -14.301 -1.713 1.00 98.50 71 GLN A CA 1
ATOM 525 C C . GLN A 1 71 ? -16.885 -14.341 -3.054 1.00 98.50 71 GLN A C 1
ATOM 527 O O . GLN A 1 71 ? -16.746 -15.409 -3.646 1.00 98.50 71 GLN A O 1
ATOM 532 N N . ARG A 1 72 ? -16.404 -13.196 -3.557 1.00 98.56 72 ARG A N 1
ATOM 533 C CA . ARG A 1 72 ? -15.630 -13.153 -4.811 1.00 98.56 72 ARG A CA 1
ATOM 534 C C . ARG A 1 72 ? -14.230 -13.733 -4.643 1.00 98.56 72 ARG A C 1
ATOM 536 O O . ARG A 1 72 ? -13.768 -14.445 -5.531 1.00 98.56 72 ARG A O 1
ATOM 543 N N . ALA A 1 73 ? -13.580 -13.459 -3.513 1.00 98.56 73 ALA A N 1
ATOM 544 C CA . ALA A 1 73 ? -12.280 -14.037 -3.192 1.00 98.56 73 ALA A CA 1
ATOM 545 C C . ALA A 1 73 ? -12.351 -15.575 -3.118 1.00 98.56 73 ALA A C 1
ATOM 547 O O . ALA A 1 73 ? -11.527 -16.259 -3.727 1.00 98.56 73 ALA A O 1
ATOM 548 N N . ASP A 1 74 ? -13.390 -16.107 -2.465 1.00 98.19 74 ASP A N 1
ATOM 549 C CA . ASP A 1 74 ? -13.671 -17.546 -2.367 1.00 98.19 74 ASP A CA 1
ATOM 550 C C . ASP A 1 74 ? -14.007 -18.164 -3.737 1.00 98.19 74 ASP A C 1
ATOM 552 O O . ASP A 1 74 ? -13.703 -19.329 -3.993 1.00 98.19 74 ASP A O 1
ATOM 556 N N . ALA A 1 75 ? -14.595 -17.381 -4.648 1.00 98.19 75 ALA A N 1
ATOM 557 C CA . ALA A 1 75 ? -14.839 -17.779 -6.035 1.00 98.19 75 ALA A CA 1
ATOM 558 C C . ALA A 1 75 ? -13.577 -17.749 -6.922 1.00 98.19 75 ALA A C 1
ATOM 560 O O . ALA A 1 75 ? -13.652 -18.116 -8.095 1.00 98.19 75 ALA A O 1
ATOM 561 N N . GLY A 1 76 ? -12.426 -17.336 -6.380 1.00 97.94 76 GLY A N 1
ATOM 562 C CA . GLY A 1 76 ? -11.147 -17.329 -7.085 1.00 97.94 76 GLY A CA 1
ATOM 563 C C . GLY A 1 76 ? -10.829 -16.040 -7.840 1.00 97.94 76 GLY A C 1
ATOM 564 O O . GLY A 1 76 ? -9.926 -16.065 -8.670 1.00 97.94 76 GLY A O 1
ATOM 565 N N . ASP A 1 77 ? -11.544 -14.934 -7.594 1.00 98.62 77 ASP A N 1
ATOM 566 C CA . ASP A 1 77 ? -11.222 -13.638 -8.207 1.00 98.62 77 ASP A CA 1
ATOM 567 C C . ASP A 1 77 ? -9.910 -13.070 -7.623 1.00 98.62 77 ASP A C 1
ATOM 569 O O . ASP A 1 77 ? -9.891 -12.700 -6.441 1.00 98.62 77 ASP A O 1
ATOM 573 N N . PRO A 1 78 ? -8.819 -12.959 -8.410 1.00 98.50 78 PRO A N 1
ATOM 574 C CA . PRO A 1 78 ? -7.500 -12.607 -7.878 1.00 98.50 78 PRO A CA 1
ATOM 575 C C . PRO A 1 78 ? -7.455 -11.211 -7.243 1.00 98.50 78 PRO A C 1
ATOM 577 O O . PRO A 1 78 ? -6.862 -11.020 -6.180 1.00 98.50 78 PRO A O 1
ATOM 580 N N . ALA A 1 79 ? -8.144 -10.236 -7.843 1.00 97.88 79 ALA A N 1
ATOM 581 C CA . ALA A 1 79 ? -8.215 -8.881 -7.304 1.00 97.88 79 ALA A CA 1
ATOM 582 C C . ALA A 1 79 ? -8.973 -8.846 -5.967 1.00 97.88 79 ALA A C 1
ATOM 584 O O . ALA A 1 79 ? -8.530 -8.197 -5.017 1.00 97.8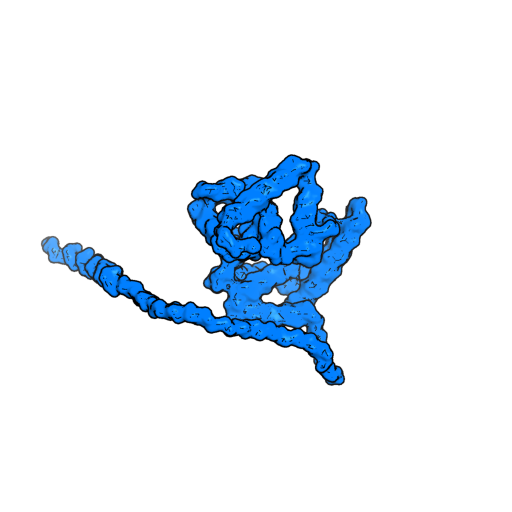8 79 ALA A O 1
ATOM 585 N N . SER A 1 80 ? -10.087 -9.575 -5.851 1.00 98.62 80 SER A N 1
ATOM 586 C CA . SER A 1 80 ? -10.831 -9.696 -4.592 1.00 98.62 80 SER A CA 1
ATOM 587 C C . SER A 1 80 ? -10.039 -10.437 -3.519 1.00 98.62 80 SER A C 1
ATOM 589 O O . SER A 1 80 ? -10.103 -10.040 -2.359 1.00 98.62 80 SER A O 1
ATOM 591 N N . GLN A 1 81 ? -9.252 -11.458 -3.873 1.00 98.75 81 GLN A N 1
ATOM 592 C CA . GLN A 1 81 ? -8.344 -12.124 -2.930 1.00 98.75 81 GLN A CA 1
ATOM 593 C C . GLN A 1 81 ? -7.320 -11.141 -2.357 1.00 98.75 81 GLN A C 1
ATOM 595 O O . GLN A 1 81 ? -7.181 -11.047 -1.137 1.00 98.75 81 GLN A O 1
ATOM 600 N N . ARG A 1 82 ? -6.679 -10.326 -3.206 1.00 98.19 82 ARG A N 1
ATOM 601 C CA . ARG A 1 82 ? -5.785 -9.255 -2.743 1.00 98.19 82 ARG A CA 1
ATOM 602 C C . ARG A 1 82 ? -6.506 -8.248 -1.850 1.00 98.19 82 ARG A C 1
ATOM 604 O O . ARG A 1 82 ? -5.993 -7.895 -0.792 1.00 98.19 82 ARG A O 1
ATOM 611 N N . LEU A 1 83 ? -7.666 -7.746 -2.268 1.00 97.50 83 LEU A N 1
ATOM 612 C CA . LEU A 1 83 ? -8.415 -6.745 -1.501 1.00 97.50 83 LEU A CA 1
ATOM 613 C C . LEU A 1 83 ? -8.871 -7.297 -0.140 1.00 97.50 83 LEU A C 1
ATOM 615 O O . LEU A 1 83 ? -8.856 -6.567 0.852 1.00 97.50 83 LEU A O 1
ATOM 619 N N . LEU A 1 84 ? -9.222 -8.586 -0.071 1.00 98.38 84 LEU A N 1
ATOM 620 C CA . LEU A 1 84 ? -9.523 -9.269 1.185 1.00 98.38 84 LEU A CA 1
ATOM 621 C C . LEU A 1 84 ? -8.272 -9.379 2.064 1.00 98.38 84 LEU A C 1
ATOM 623 O O . LEU A 1 84 ? -8.336 -9.050 3.246 1.00 98.38 84 LEU A O 1
ATOM 627 N N . ALA A 1 85 ? -7.122 -9.739 1.486 1.00 97.81 85 ALA A N 1
ATOM 628 C CA . ALA A 1 85 ? -5.847 -9.762 2.201 1.00 97.81 85 ALA A CA 1
ATOM 629 C C . ALA A 1 85 ? -5.477 -8.377 2.761 1.00 97.81 85 ALA A C 1
ATOM 631 O O . ALA A 1 85 ? -5.025 -8.259 3.894 1.00 97.81 85 ALA A O 1
ATOM 632 N N . GLN A 1 86 ? -5.730 -7.301 2.014 1.00 96.00 86 GLN A N 1
ATOM 633 C CA . GLN A 1 86 ? -5.522 -5.931 2.491 1.00 96.00 86 GLN A CA 1
ATOM 634 C C . GLN A 1 86 ? -6.462 -5.561 3.647 1.00 96.00 86 GLN A C 1
ATOM 636 O O . GLN A 1 86 ? -6.050 -4.842 4.556 1.00 96.00 86 GLN A O 1
ATOM 641 N N . ALA A 1 87 ? -7.718 -6.020 3.629 1.00 96.25 87 ALA A N 1
ATOM 642 C CA . ALA A 1 87 ? -8.628 -5.851 4.765 1.00 96.25 87 ALA A CA 1
ATOM 643 C C . ALA A 1 87 ? -8.130 -6.623 5.996 1.00 96.25 87 ALA A C 1
ATOM 645 O O . ALA A 1 87 ? -8.158 -6.100 7.110 1.00 96.25 87 ALA A O 1
ATOM 646 N N . TYR A 1 88 ? -7.601 -7.830 5.786 1.00 97.62 88 TYR A N 1
ATOM 647 C CA . TYR A 1 88 ? -6.994 -8.639 6.839 1.00 97.62 88 TYR A CA 1
ATOM 648 C C . TYR A 1 88 ? -5.755 -7.964 7.445 1.00 97.62 88 TYR A C 1
ATOM 650 O O . TYR A 1 88 ? -5.693 -7.839 8.665 1.00 97.62 88 TYR A O 1
ATOM 658 N N . ASP A 1 89 ? -4.834 -7.439 6.629 1.00 94.81 89 ASP A N 1
ATOM 659 C CA . ASP A 1 89 ? -3.650 -6.684 7.088 1.00 94.81 89 ASP A CA 1
ATOM 660 C C . ASP A 1 89 ? -4.030 -5.499 7.991 1.00 94.81 89 ASP A C 1
ATOM 662 O O . ASP A 1 89 ? -3.433 -5.267 9.042 1.00 94.81 89 ASP A O 1
ATOM 666 N N . ARG A 1 90 ? -5.077 -4.748 7.627 1.00 93.00 90 ARG A N 1
ATOM 667 C CA . ARG A 1 90 ? -5.527 -3.609 8.443 1.00 93.00 90 ARG A CA 1
ATOM 668 C C . ARG A 1 90 ? -6.061 -4.045 9.804 1.00 93.00 90 ARG A C 1
ATOM 670 O O . ARG A 1 90 ? -5.819 -3.364 10.801 1.00 93.00 90 ARG A O 1
ATOM 677 N N . CYS A 1 91 ? -6.770 -5.169 9.853 1.00 96.38 91 CYS A N 1
ATOM 678 C CA . CYS A 1 91 ? -7.497 -5.592 11.044 1.00 96.38 91 CYS A CA 1
ATOM 679 C C . CYS A 1 91 ? -6.734 -6.573 11.937 1.00 96.38 91 CYS A C 1
ATOM 681 O O . CYS A 1 91 ? -7.028 -6.639 13.132 1.00 96.38 91 CYS A O 1
ATOM 683 N N . MET A 1 92 ? -5.704 -7.255 11.430 1.00 95.25 92 MET A N 1
ATOM 684 C CA . MET A 1 92 ? -4.914 -8.208 12.220 1.00 95.25 92 MET A CA 1
ATOM 685 C C . MET A 1 92 ? -4.192 -7.559 13.408 1.00 95.25 92 MET A C 1
ATOM 687 O O . MET A 1 92 ? -3.965 -8.212 14.418 1.00 95.25 92 MET A O 1
ATOM 691 N N . TYR A 1 93 ? -3.877 -6.261 13.337 1.00 90.75 93 TYR A N 1
ATOM 692 C CA . TYR A 1 93 ? -3.263 -5.522 14.450 1.00 90.75 93 TYR A CA 1
ATOM 693 C C . TYR A 1 93 ? -4.282 -4.910 15.423 1.00 90.75 93 TYR A C 1
ATOM 695 O O . TYR A 1 93 ? -3.900 -4.416 16.486 1.00 90.75 93 TYR A O 1
ATOM 703 N N . ILE A 1 94 ? -5.568 -4.906 15.059 1.00 95.31 94 ILE A N 1
ATOM 704 C CA . ILE A 1 94 ? -6.651 -4.273 15.820 1.00 95.31 94 ILE A CA 1
ATOM 705 C C . ILE A 1 94 ? -7.463 -5.335 16.565 1.00 95.31 94 ILE A C 1
ATOM 707 O O . ILE A 1 94 ? -7.617 -5.246 17.784 1.00 95.31 94 ILE A O 1
ATOM 711 N N . ASN A 1 95 ? -7.945 -6.354 15.853 1.00 96.94 95 ASN A N 1
ATOM 712 C CA . ASN A 1 95 ? -8.901 -7.339 16.366 1.00 96.94 95 ASN A CA 1
ATOM 713 C C . ASN A 1 95 ? -8.397 -8.163 17.561 1.00 96.94 95 ASN A C 1
ATOM 715 O O . ASN A 1 95 ? -9.172 -8.340 18.503 1.00 96.94 95 ASN A O 1
ATOM 719 N N . PRO A 1 96 ? -7.123 -8.605 17.624 1.00 96.56 96 PRO A N 1
ATOM 720 C CA . PRO A 1 96 ? -6.644 -9.380 18.770 1.00 96.56 96 PRO A CA 1
ATOM 721 C C . PRO A 1 96 ? -6.735 -8.633 20.106 1.00 96.56 96 PRO A C 1
ATOM 723 O O . PRO A 1 96 ? -6.846 -9.263 21.157 1.00 96.56 96 PRO A O 1
ATOM 726 N N . ASN A 1 97 ? -6.672 -7.294 20.094 1.00 95.44 97 ASN A N 1
ATOM 727 C CA . ASN A 1 97 ? -6.799 -6.485 21.303 1.00 95.44 97 ASN A CA 1
ATOM 728 C C . ASN A 1 97 ? -7.324 -5.070 21.009 1.00 95.44 97 ASN A C 1
ATOM 730 O O . ASN A 1 97 ? -6.607 -4.069 21.116 1.00 95.44 97 ASN A O 1
ATOM 734 N N . VAL A 1 98 ? -8.617 -4.990 20.689 1.00 96.56 98 VAL A N 1
ATOM 735 C CA . VAL A 1 98 ? -9.308 -3.729 20.372 1.00 96.56 98 VAL A CA 1
ATOM 736 C C . VAL A 1 98 ? -9.149 -2.687 21.487 1.00 96.56 98 VAL A C 1
ATOM 738 O O . VAL A 1 98 ? -8.924 -1.508 21.208 1.00 96.56 98 VAL A O 1
ATOM 741 N N . GLY A 1 99 ? -9.228 -3.112 22.754 1.00 97.44 99 GLY A N 1
ATOM 742 C CA . GLY A 1 99 ? -9.074 -2.231 23.914 1.00 97.44 99 GLY A CA 1
ATOM 743 C C . GLY A 1 99 ? -7.694 -1.574 23.963 1.00 97.44 99 GLY A C 1
ATOM 744 O O . GLY A 1 99 ? -7.593 -0.349 24.015 1.00 97.44 99 GLY A O 1
ATOM 745 N N . GLN A 1 100 ? -6.628 -2.372 23.853 1.00 96.88 100 GLN A N 1
ATOM 746 C CA . GLN A 1 100 ? -5.253 -1.870 23.848 1.00 96.88 100 GLN A CA 1
ATOM 747 C C . GLN A 1 100 ? -4.967 -0.980 22.633 1.00 96.88 100 GLN A C 1
ATOM 749 O O . GLN A 1 100 ? -4.319 0.062 22.775 1.00 96.88 100 GLN A O 1
ATOM 754 N N . TYR A 1 101 ? -5.452 -1.359 21.446 1.00 95.69 101 TYR A N 1
ATOM 755 C CA . TYR A 1 101 ? -5.310 -0.539 20.244 1.00 95.69 101 TYR A CA 1
ATOM 756 C C . TYR A 1 101 ? -5.971 0.831 20.436 1.00 95.69 101 TYR A C 1
ATOM 758 O O . TYR A 1 101 ? -5.327 1.867 20.236 1.00 95.69 101 TYR A O 1
ATOM 766 N N . LYS A 1 102 ? -7.223 0.845 20.913 1.00 97.06 102 LYS A N 1
ATOM 767 C CA . LYS A 1 102 ? -7.977 2.068 21.209 1.00 97.06 102 LYS A CA 1
ATOM 768 C C . LYS A 1 102 ? -7.253 2.943 22.227 1.00 97.06 102 LYS A C 1
ATOM 770 O O . LYS A 1 102 ? -7.061 4.130 21.977 1.00 97.06 102 LYS A O 1
ATOM 775 N N . GLU A 1 103 ? -6.793 2.379 23.340 1.00 97.44 103 GLU A N 1
ATOM 776 C CA . GLU A 1 103 ? -6.062 3.123 24.372 1.00 97.44 103 GLU A CA 1
ATOM 777 C C . GLU A 1 103 ? -4.751 3.729 23.856 1.00 97.44 103 GLU A C 1
ATOM 779 O O . GLU A 1 103 ? -4.387 4.849 24.233 1.00 97.44 103 GLU A O 1
ATOM 784 N N . ARG A 1 104 ? -4.025 3.013 22.987 1.00 95.56 104 ARG A N 1
ATOM 785 C CA . ARG A 1 104 ? -2.805 3.520 22.344 1.00 95.56 104 ARG A CA 1
ATOM 786 C C . ARG A 1 104 ? -3.107 4.758 21.507 1.00 95.56 104 ARG A C 1
ATOM 788 O O . ARG A 1 104 ? -2.462 5.782 21.720 1.00 95.56 104 ARG A O 1
ATOM 795 N N . ILE A 1 105 ? -4.097 4.694 20.619 1.00 95.62 105 ILE A N 1
ATOM 796 C CA . ILE A 1 105 ? -4.443 5.838 19.766 1.00 95.62 105 ILE A CA 1
ATOM 797 C C . ILE A 1 105 ? -5.037 6.984 20.596 1.00 95.62 105 ILE A C 1
ATOM 799 O O . ILE A 1 105 ? -4.676 8.138 20.394 1.00 95.62 105 ILE A O 1
ATOM 803 N N . GLN A 1 106 ? -5.842 6.694 21.622 1.00 97.19 106 GLN A N 1
ATOM 804 C CA . GLN A 1 106 ? -6.340 7.714 22.552 1.00 97.19 106 GLN A CA 1
ATOM 805 C C . GLN A 1 106 ? -5.223 8.437 23.315 1.00 97.19 106 GLN A C 1
ATOM 807 O O . GLN A 1 106 ? -5.360 9.624 23.614 1.00 97.19 106 GLN A O 1
ATOM 812 N N . ARG A 1 107 ? -4.109 7.763 23.635 1.00 97.00 107 ARG A N 1
ATOM 813 C CA . ARG A 1 107 ? -2.917 8.441 24.170 1.00 97.00 107 ARG A CA 1
ATOM 814 C C . ARG A 1 107 ? -2.322 9.398 23.141 1.00 97.00 107 ARG A C 1
ATOM 816 O O . ARG A 1 107 ? -2.060 10.538 23.507 1.00 97.00 107 ARG A O 1
ATOM 823 N N . SER A 1 108 ? -2.185 8.973 21.885 1.00 95.12 108 SER A N 1
ATOM 824 C CA . SER A 1 108 ? -1.707 9.829 20.790 1.00 95.12 108 SER A CA 1
ATOM 825 C C . SER A 1 108 ? -2.609 11.041 20.542 1.00 95.12 108 SER A C 1
ATOM 827 O O . SER A 1 108 ? -2.090 12.118 20.274 1.00 95.12 108 SER A O 1
ATOM 829 N N . ILE A 1 109 ? -3.932 10.892 20.685 1.00 96.50 109 ILE A N 1
ATOM 830 C CA . ILE A 1 109 ? -4.899 12.001 20.620 1.00 96.50 109 ILE A CA 1
ATOM 831 C C . ILE A 1 109 ? -4.647 12.993 21.763 1.00 96.50 109 ILE A C 1
ATOM 833 O O . ILE A 1 109 ? -4.512 14.187 21.520 1.00 96.50 109 ILE A O 1
ATOM 837 N N . ARG A 1 110 ? -4.529 12.512 23.011 1.00 97.25 110 ARG A N 1
ATOM 838 C CA . ARG A 1 110 ? -4.277 13.377 24.183 1.00 97.25 110 ARG A CA 1
ATOM 839 C C . ARG A 1 110 ? -2.935 14.104 24.128 1.00 97.25 110 ARG A C 1
ATOM 841 O O . ARG A 1 110 ? -2.806 15.160 24.735 1.00 97.25 110 ARG A O 1
ATOM 848 N N . SER A 1 111 ? -1.942 13.528 23.456 1.00 95.31 111 SER A N 1
ATOM 849 C CA . SER A 1 111 ? -0.608 14.111 23.293 1.00 95.31 111 SER A CA 1
ATOM 850 C C . SER A 1 111 ? -0.399 14.776 21.930 1.00 95.31 111 SER A C 1
ATOM 852 O O . SER A 1 111 ? 0.747 15.012 21.550 1.00 95.31 111 SER A O 1
ATOM 854 N N . ALA A 1 112 ? -1.456 14.997 21.146 1.00 94.12 112 ALA A N 1
ATOM 855 C CA . ALA A 1 112 ? -1.333 15.627 19.841 1.00 94.12 112 ALA A CA 1
ATOM 856 C C . ALA A 1 112 ? -0.884 17.089 19.989 1.00 94.12 112 ALA A C 1
ATOM 858 O O . ALA A 1 112 ? -1.372 17.822 20.843 1.00 94.12 112 ALA A O 1
ATOM 859 N N . GLU A 1 113 ? 0.047 17.511 19.134 1.00 91.62 113 GLU A N 1
ATOM 860 C CA . GLU A 1 113 ? 0.598 18.875 19.140 1.00 91.62 113 GLU A CA 1
ATOM 861 C C . GLU A 1 113 ? -0.405 19.920 18.633 1.00 91.62 113 GLU A C 1
ATOM 863 O O . GLU A 1 113 ? -0.291 21.100 18.956 1.00 91.62 113 GLU A O 1
ATOM 868 N N . THR A 1 114 ? -1.381 19.490 17.830 1.00 91.25 114 THR A N 1
ATOM 869 C CA . THR A 1 114 ? -2.409 20.344 17.234 1.00 91.25 114 THR A CA 1
ATOM 870 C C . THR A 1 114 ? -3.787 19.702 17.365 1.00 91.25 114 THR A C 1
ATOM 872 O O . THR A 1 114 ? -3.924 18.476 17.379 1.00 91.25 114 THR A O 1
ATOM 875 N N . GLU A 1 115 ? -4.820 20.542 17.418 1.00 92.00 115 GLU A N 1
ATOM 876 C CA . GLU A 1 115 ? -6.223 20.108 17.405 1.00 92.00 115 GLU A CA 1
ATOM 877 C C . GLU A 1 115 ? -6.588 19.386 16.097 1.00 92.00 115 GLU A C 1
ATOM 879 O O . GLU A 1 115 ? -7.277 18.368 16.132 1.00 92.00 115 GLU A O 1
ATOM 884 N N . GLU A 1 116 ? -6.036 19.841 14.965 1.00 89.12 116 GLU A N 1
ATOM 885 C CA . GLU A 1 116 ? -6.122 19.175 13.652 1.00 89.12 116 GLU A CA 1
ATOM 886 C C . GLU A 1 116 ? -5.692 17.701 13.765 1.00 89.12 116 GLU A C 1
ATOM 888 O O . GLU A 1 116 ? -6.448 16.780 13.455 1.00 89.12 116 GLU A O 1
ATOM 893 N N . LYS A 1 117 ? -4.493 17.452 14.309 1.00 90.00 117 LYS A N 1
ATOM 894 C CA . LYS A 1 117 ? -3.955 16.096 14.471 1.00 90.00 117 LYS A CA 1
ATOM 895 C C . LYS A 1 117 ? -4.804 15.249 15.418 1.00 90.00 117 LYS A C 1
ATOM 897 O O . LYS A 1 117 ? -5.015 14.068 15.141 1.00 90.00 117 LYS A O 1
ATOM 902 N N . ALA A 1 118 ? -5.274 15.824 16.527 1.00 93.81 118 ALA A N 1
ATOM 903 C CA . ALA A 1 118 ? -6.155 15.134 17.469 1.00 93.81 118 ALA A CA 1
ATOM 904 C C . ALA A 1 118 ? -7.470 14.701 16.799 1.00 93.81 118 ALA A C 1
ATOM 906 O O . ALA A 1 118 ? -7.913 13.568 16.992 1.00 93.81 118 ALA A O 1
ATOM 907 N N . THR A 1 119 ? -8.048 15.583 15.981 1.00 92.75 119 THR A N 1
ATOM 908 C CA . THR A 1 119 ? -9.302 15.359 15.251 1.00 92.75 119 THR A CA 1
ATOM 909 C C . THR A 1 119 ? -9.148 14.257 14.210 1.00 92.75 119 THR A C 1
ATOM 911 O O . THR A 1 119 ? -9.910 13.291 14.231 1.00 92.75 119 THR A O 1
ATOM 914 N N . VAL A 1 120 ? -8.110 14.332 13.368 1.00 91.25 120 VAL A N 1
ATOM 915 C CA . VAL A 1 120 ? -7.815 13.301 12.358 1.00 91.25 120 VAL A CA 1
ATOM 916 C C . VAL A 1 120 ? -7.592 11.936 13.014 1.00 91.25 120 VAL A C 1
ATOM 918 O O . VAL A 1 120 ? -8.150 10.936 12.570 1.00 91.25 120 VAL A O 1
ATOM 921 N N . LEU A 1 121 ? -6.830 11.873 14.112 1.00 94.00 121 LEU A N 1
ATOM 922 C CA . LEU A 1 121 ? -6.615 10.622 14.846 1.00 94.00 121 LEU A CA 1
ATOM 923 C C . LEU A 1 121 ? -7.911 10.041 15.425 1.00 94.00 121 LEU A C 1
ATOM 925 O O . LEU A 1 121 ? -8.095 8.826 15.386 1.00 94.00 121 LEU A O 1
ATOM 929 N N . GLY A 1 122 ? -8.788 10.884 15.978 1.00 94.38 122 GLY A N 1
ATOM 930 C CA . GLY A 1 122 ? -10.089 10.460 16.500 1.00 94.38 122 GLY A CA 1
ATOM 931 C C . GLY A 1 122 ? -10.977 9.876 15.406 1.00 94.38 122 GLY A C 1
ATOM 932 O O . GLY A 1 122 ? -11.470 8.759 15.549 1.00 94.38 122 GLY A O 1
ATOM 933 N N . TYR A 1 123 ? -11.089 10.592 14.288 1.00 93.38 123 TYR A N 1
ATOM 934 C CA . TYR A 1 123 ? -11.856 10.166 13.124 1.00 93.38 123 TYR A CA 1
ATOM 935 C C . TYR A 1 123 ? -11.372 8.819 12.563 1.00 93.38 123 TYR A C 1
ATOM 937 O O . TYR A 1 123 ? -12.145 7.867 12.445 1.00 93.38 123 TYR A O 1
ATOM 945 N N . LEU A 1 124 ? -10.069 8.700 12.293 1.00 93.50 124 LEU A N 1
ATOM 946 C CA . LEU A 1 124 ? -9.485 7.480 11.734 1.00 93.50 124 LEU A CA 1
ATOM 947 C C . LEU A 1 124 ? -9.561 6.293 12.699 1.00 93.50 124 LEU A C 1
ATOM 949 O O . LEU A 1 124 ? -9.715 5.154 12.260 1.00 93.50 124 LEU A O 1
ATOM 953 N N . LEU A 1 125 ? -9.471 6.536 14.012 1.00 94.69 125 LEU A N 1
ATOM 954 C CA . LEU A 1 125 ? -9.682 5.497 15.017 1.00 94.69 125 LEU A CA 1
ATOM 955 C C . LEU A 1 125 ? -11.106 4.945 14.946 1.00 94.69 125 LEU A C 1
ATOM 957 O O . LEU A 1 125 ? -11.279 3.729 14.932 1.00 94.69 125 LEU A O 1
ATOM 961 N N . GLU A 1 126 ? -12.117 5.812 14.917 1.00 94.62 126 GLU A N 1
ATOM 962 C CA . GLU A 1 126 ? -13.516 5.384 14.832 1.00 94.62 126 GLU A CA 1
ATOM 963 C C . GLU A 1 126 ? -13.782 4.600 13.548 1.00 94.62 126 GLU A C 1
ATOM 965 O O . GLU A 1 126 ? -14.355 3.511 13.616 1.00 94.62 126 GLU A O 1
ATOM 970 N N . HIS A 1 127 ? -13.291 5.093 12.409 1.00 92.06 127 HIS A N 1
ATOM 971 C CA . HIS A 1 127 ? -13.424 4.410 11.126 1.00 92.06 127 HIS A CA 1
ATOM 972 C C . HIS A 1 127 ? -12.753 3.026 11.140 1.00 92.06 127 HIS A C 1
ATOM 974 O O . HIS A 1 127 ? -13.388 2.030 10.797 1.00 92.06 127 HIS A O 1
ATOM 980 N N . ALA A 1 128 ? -11.504 2.930 11.609 1.00 93.06 128 ALA A N 1
ATOM 981 C CA . ALA A 1 128 ? -10.779 1.659 11.676 1.00 93.06 128 ALA A CA 1
ATOM 982 C C . ALA A 1 128 ? -11.469 0.639 12.599 1.00 93.06 128 ALA A C 1
ATOM 984 O O . ALA A 1 128 ? -11.531 -0.547 12.282 1.00 93.06 128 ALA A O 1
ATOM 985 N N . LEU A 1 129 ? -12.023 1.087 13.732 1.00 95.19 129 LEU A N 1
ATOM 986 C CA . LEU A 1 129 ? -12.774 0.217 14.639 1.00 95.19 129 LEU A CA 1
ATOM 987 C C . LEU A 1 129 ? -14.085 -0.282 14.014 1.00 95.19 129 LEU A C 1
ATOM 989 O O . LEU A 1 129 ? -14.437 -1.444 14.200 1.00 95.19 129 LEU A O 1
ATOM 993 N N . GLN A 1 130 ? -14.802 0.571 13.279 1.00 93.94 130 GLN A N 1
ATOM 994 C CA . GLN A 1 130 ? -16.029 0.183 12.575 1.00 93.94 130 GLN A CA 1
ATOM 995 C C . GLN A 1 130 ? -15.745 -0.797 11.433 1.00 93.94 130 GLN A C 1
ATOM 997 O O . GLN A 1 130 ? -16.457 -1.791 11.290 1.00 93.94 130 GLN A O 1
ATOM 1002 N N . GLU A 1 131 ? -14.697 -0.542 10.647 1.00 93.00 131 GLU A N 1
ATOM 1003 C CA . GLU A 1 131 ? -14.253 -1.432 9.574 1.00 93.00 131 GLU A CA 1
ATOM 1004 C C . GLU A 1 131 ? -13.873 -2.806 10.132 1.00 93.00 131 GLU A C 1
ATOM 1006 O O . GLU A 1 131 ? -14.405 -3.827 9.694 1.00 93.00 131 GLU A O 1
ATOM 1011 N N . CYS A 1 132 ? -13.012 -2.847 11.148 1.00 96.38 132 CYS A N 1
ATOM 1012 C CA . CYS A 1 132 ? -12.494 -4.111 11.658 1.00 96.38 132 CYS A CA 1
ATOM 1013 C C . CYS A 1 132 ? -13.493 -4.910 12.495 1.00 96.38 132 CYS A C 1
ATOM 1015 O O . CYS A 1 132 ? -13.384 -6.130 12.546 1.00 96.38 132 CYS A O 1
ATOM 1017 N N . ALA A 1 133 ? -14.525 -4.267 13.052 1.00 96.75 133 ALA A N 1
ATOM 1018 C CA . ALA A 1 133 ? -15.682 -4.971 13.601 1.00 96.75 133 ALA A CA 1
ATOM 1019 C C . ALA A 1 133 ? -16.541 -5.649 12.514 1.00 96.75 133 ALA A C 1
ATOM 1021 O O . ALA A 1 133 ? -17.241 -6.617 12.803 1.00 96.75 133 ALA A O 1
ATOM 1022 N N . ALA A 1 134 ? -16.517 -5.154 11.270 1.00 95.81 134 ALA A N 1
ATOM 1023 C CA . ALA A 1 134 ? -17.242 -5.758 10.153 1.00 95.81 134 ALA A CA 1
ATOM 1024 C C . ALA A 1 134 ? -16.465 -6.912 9.493 1.00 95.81 134 ALA A C 1
ATOM 1026 O O . ALA A 1 134 ? -17.082 -7.868 9.009 1.00 95.81 134 ALA A O 1
ATOM 1027 N N . VAL A 1 135 ? -15.130 -6.841 9.479 1.00 96.94 135 VAL A N 1
ATOM 1028 C CA . VAL A 1 135 ? -14.241 -7.910 8.996 1.00 96.94 135 VAL A CA 1
ATOM 1029 C C . VAL A 1 135 ? -14.261 -9.069 9.988 1.00 96.94 135 VAL A C 1
ATOM 1031 O O . VAL A 1 135 ? -13.919 -8.891 11.152 1.00 96.94 135 VAL A O 1
ATOM 1034 N N . GLU A 1 136 ? -14.693 -10.249 9.533 1.00 96.38 136 GLU A N 1
ATOM 1035 C CA . GLU A 1 136 ? -14.798 -11.466 10.364 1.00 96.38 136 GLU A CA 1
ATOM 1036 C C . GLU A 1 136 ? -15.522 -11.252 11.712 1.00 96.38 136 GLU A C 1
ATOM 1038 O O . GLU A 1 136 ? -15.189 -11.866 12.719 1.00 96.38 136 GLU A O 1
ATOM 1043 N N . ASP A 1 137 ? -16.507 -10.345 11.748 1.00 95.25 137 ASP A N 1
ATOM 1044 C CA . ASP A 1 137 ? -17.247 -9.972 12.966 1.00 95.25 137 ASP A CA 1
ATOM 1045 C C . ASP A 1 137 ? -16.333 -9.518 14.129 1.00 95.25 137 ASP A C 1
ATOM 1047 O O . ASP A 1 137 ? -16.660 -9.689 15.306 1.00 95.25 137 ASP A O 1
ATOM 1051 N N . GLY A 1 138 ? -15.164 -8.949 13.809 1.00 96.12 138 GLY A N 1
ATOM 1052 C CA . GLY A 1 138 ? -14.162 -8.530 14.788 1.00 96.12 138 GLY A CA 1
ATOM 1053 C C . GLY A 1 138 ? -13.306 -9.668 15.344 1.00 96.12 138 GLY A C 1
ATOM 1054 O O . GLY A 1 138 ? -12.540 -9.441 16.282 1.00 96.12 138 GLY A O 1
ATOM 1055 N N . ALA A 1 139 ? -13.414 -10.883 14.799 1.00 96.94 139 ALA A N 1
ATOM 1056 C CA . ALA A 1 139 ? -12.562 -11.994 15.198 1.00 96.94 139 ALA A CA 1
ATOM 1057 C C . ALA A 1 139 ? -11.081 -11.705 14.872 1.00 96.94 139 ALA A C 1
ATOM 1059 O O . ALA A 1 139 ? -10.782 -11.001 13.897 1.00 96.94 139 ALA A O 1
ATOM 1060 N N . PRO A 1 140 ? -10.135 -12.226 15.678 1.00 96.19 140 PRO A N 1
ATOM 1061 C CA . PRO A 1 140 ? -8.717 -12.208 15.335 1.00 96.19 140 PRO A CA 1
ATOM 1062 C C . PRO A 1 140 ? -8.466 -12.826 13.957 1.00 96.19 140 PRO A C 1
ATOM 1064 O O . PRO A 1 140 ? -9.140 -13.776 13.565 1.00 96.19 140 PRO A O 1
ATOM 1067 N N . ILE A 1 141 ? -7.493 -12.266 13.241 1.00 96.88 141 ILE A N 1
ATOM 1068 C CA . ILE A 1 141 ? -7.099 -12.695 11.899 1.00 96.88 141 ILE A CA 1
ATOM 1069 C C . ILE A 1 141 ? -5.662 -13.186 11.990 1.00 96.88 141 ILE A C 1
ATOM 1071 O O . ILE A 1 141 ? -4.791 -12.440 12.446 1.00 96.88 141 ILE A O 1
ATOM 1075 N N . GLU A 1 142 ? -5.420 -14.418 11.556 1.00 95.19 142 GLU A N 1
ATOM 1076 C CA . GLU A 1 142 ? -4.084 -15.000 11.579 1.00 95.19 142 GLU A CA 1
ATOM 1077 C C . GLU A 1 142 ? -3.245 -14.487 10.402 1.00 95.19 142 GLU A C 1
ATOM 1079 O O . GLU A 1 142 ? -3.745 -14.189 9.310 1.00 95.19 142 GLU A O 1
ATOM 1084 N N . TRP A 1 143 ? -1.934 -14.388 10.618 1.00 93.94 143 TRP A N 1
ATOM 1085 C CA . TRP A 1 143 ? -0.994 -13.920 9.597 1.00 93.94 143 TRP A CA 1
ATOM 1086 C C . TRP A 1 143 ? -1.019 -14.804 8.345 1.00 93.94 143 TRP A C 1
ATOM 1088 O O . TRP A 1 143 ? -0.955 -14.317 7.213 1.00 93.94 143 TRP A O 1
ATOM 1098 N N . GLU A 1 144 ? -1.155 -16.112 8.546 1.00 95.56 144 GLU A N 1
ATOM 1099 C CA . GLU A 1 144 ? -1.190 -17.119 7.495 1.00 95.56 144 GLU A CA 1
ATOM 1100 C C . GLU A 1 144 ? -2.412 -16.974 6.581 1.00 95.56 144 GLU A C 1
ATOM 1102 O O . GLU A 1 144 ? -2.274 -17.189 5.377 1.00 95.56 144 GLU A O 1
ATOM 1107 N N . ASP A 1 145 ? -3.567 -16.552 7.106 1.00 96.12 145 ASP A N 1
ATOM 1108 C CA . ASP A 1 145 ? -4.789 -16.362 6.313 1.00 96.12 145 ASP A CA 1
ATOM 1109 C C . ASP A 1 145 ? -4.626 -15.205 5.322 1.00 96.12 145 ASP A C 1
ATOM 1111 O O . ASP A 1 145 ? -4.943 -15.324 4.136 1.00 96.12 145 ASP A O 1
ATOM 1115 N N . MET A 1 146 ? -4.056 -14.091 5.791 1.00 96.38 146 MET A N 1
ATOM 1116 C CA . MET A 1 146 ? -3.713 -12.948 4.943 1.00 96.38 146 MET A CA 1
ATOM 1117 C C . MET A 1 146 ? -2.702 -13.347 3.860 1.00 96.38 146 MET A C 1
ATOM 1119 O O . MET A 1 146 ? -2.881 -13.030 2.682 1.00 96.38 146 MET A O 1
ATOM 1123 N N . ARG A 1 147 ? -1.637 -14.061 4.245 1.00 95.94 147 ARG A N 1
ATOM 1124 C CA . ARG A 1 147 ? -0.595 -14.513 3.314 1.00 95.94 147 ARG A CA 1
ATOM 1125 C C . ARG A 1 147 ? -1.133 -15.469 2.257 1.00 95.94 147 ARG A C 1
ATOM 1127 O O . ARG A 1 147 ? -0.742 -15.374 1.097 1.00 95.94 147 ARG A O 1
ATOM 1134 N N . LEU A 1 148 ? -2.016 -16.387 2.643 1.00 97.19 148 LEU A N 1
ATOM 1135 C CA . LEU A 1 148 ? -2.622 -17.336 1.716 1.00 97.19 148 LEU A CA 1
ATOM 1136 C C . LEU A 1 148 ? -3.403 -16.607 0.619 1.00 97.19 148 LEU A C 1
ATOM 1138 O O . LEU A 1 148 ? -3.257 -16.950 -0.551 1.00 97.19 148 LEU A O 1
ATOM 1142 N N . LEU A 1 149 ? -4.172 -15.579 0.980 1.00 98.44 149 LEU A N 1
ATOM 1143 C CA . LEU A 1 149 ? -4.926 -14.772 0.022 1.00 98.44 149 LEU A CA 1
ATOM 1144 C C . LEU A 1 149 ? -4.015 -14.013 -0.951 1.00 98.44 149 LEU A C 1
ATOM 1146 O O . LEU A 1 149 ? -4.276 -14.017 -2.152 1.00 98.44 149 LEU A O 1
ATOM 1150 N N . TYR A 1 150 ? -2.919 -13.415 -0.470 1.00 98.00 150 TYR A N 1
ATOM 1151 C CA . TYR A 1 150 ? -1.926 -12.794 -1.356 1.00 98.00 150 TYR A CA 1
ATOM 1152 C C . TYR A 1 150 ? -1.273 -13.808 -2.298 1.00 98.00 150 TYR A C 1
ATOM 1154 O O . TYR A 1 150 ? -1.157 -13.543 -3.494 1.00 98.00 150 TYR A O 1
ATOM 1162 N N . ALA A 1 151 ? -0.904 -14.988 -1.796 1.00 97.81 151 ALA A N 1
ATOM 1163 C CA . ALA A 1 151 ? -0.324 -16.045 -2.617 1.00 97.81 151 ALA A CA 1
ATOM 1164 C C . ALA A 1 151 ? -1.308 -16.553 -3.686 1.00 97.81 151 ALA A C 1
ATOM 1166 O O . ALA A 1 151 ? -0.911 -16.772 -4.831 1.00 97.81 151 ALA A O 1
ATOM 1167 N N . GLN A 1 152 ? -2.591 -16.711 -3.344 1.00 98.44 152 GLN A N 1
ATOM 1168 C CA . GLN A 1 152 ? -3.644 -17.085 -4.293 1.00 98.44 152 GLN A CA 1
ATOM 1169 C C . GLN A 1 152 ? -3.854 -16.001 -5.354 1.00 98.44 152 GLN A C 1
ATOM 1171 O O . GLN A 1 152 ? -3.844 -16.316 -6.544 1.00 98.44 152 GLN A O 1
ATOM 1176 N N . ALA A 1 153 ? -3.938 -14.732 -4.945 1.00 98.69 153 ALA A N 1
ATOM 1177 C CA . ALA A 1 153 ? -4.067 -13.601 -5.859 1.00 98.69 153 ALA A CA 1
ATOM 1178 C C . ALA A 1 153 ? -2.881 -13.536 -6.834 1.00 98.69 153 ALA A C 1
ATOM 1180 O O . ALA A 1 153 ? -3.062 -13.418 -8.047 1.00 98.69 153 ALA A O 1
ATOM 1181 N N . ALA A 1 154 ? -1.659 -13.701 -6.318 1.00 98.00 154 ALA A N 1
ATOM 1182 C CA . ALA A 1 154 ? -0.442 -13.705 -7.117 1.00 98.00 154 ALA A CA 1
ATOM 1183 C C . ALA A 1 154 ? -0.409 -14.869 -8.124 1.00 98.00 154 ALA A C 1
ATOM 1185 O O . ALA A 1 154 ? -0.051 -14.670 -9.286 1.00 98.00 154 ALA A O 1
ATOM 1186 N N . GLN A 1 155 ? -0.818 -16.074 -7.706 1.00 97.94 155 GLN A N 1
ATOM 1187 C CA . GLN A 1 155 ? -0.956 -17.241 -8.588 1.00 97.94 155 GLN A CA 1
ATOM 1188 C C . GLN A 1 155 ? -2.054 -17.048 -9.641 1.00 97.94 155 GLN A C 1
ATOM 1190 O O . GLN A 1 155 ? -1.910 -17.516 -10.769 1.00 97.94 155 GLN A O 1
ATOM 1195 N N . GLY A 1 156 ? -3.124 -16.334 -9.287 1.00 97.69 156 GLY A N 1
ATOM 1196 C CA . GLY A 1 156 ? -4.215 -15.945 -10.177 1.00 97.69 156 GLY A CA 1
ATOM 1197 C C . GLY A 1 156 ? -3.862 -14.826 -11.163 1.00 97.69 156 GLY A C 1
ATOM 1198 O O . GLY A 1 156 ? -4.686 -14.491 -12.009 1.00 97.69 156 GLY A O 1
ATOM 1199 N N . GLY A 1 157 ? -2.651 -14.266 -11.089 1.00 97.44 157 GLY A N 1
ATOM 1200 C CA . GLY A 1 157 ? -2.162 -13.241 -12.012 1.00 97.44 157 GLY A CA 1
ATOM 1201 C C . GLY A 1 157 ? -2.387 -11.795 -11.562 1.00 97.44 157 GLY A C 1
ATOM 1202 O O . GLY A 1 157 ? -2.123 -10.890 -12.349 1.00 97.44 157 GLY A O 1
ATOM 1203 N N . ASP A 1 158 ? -2.824 -11.546 -10.323 1.00 98.56 158 ASP A N 1
ATOM 1204 C CA . ASP A 1 158 ? -2.896 -10.186 -9.771 1.00 98.56 158 ASP A CA 1
ATOM 1205 C C . ASP A 1 158 ? -1.470 -9.640 -9.559 1.00 98.56 158 ASP A C 1
ATOM 1207 O O . ASP A 1 158 ? -0.709 -10.105 -8.704 1.00 98.56 158 ASP A O 1
ATOM 1211 N N . LEU A 1 159 ? -1.079 -8.673 -10.395 1.00 98.44 159 LEU A N 1
ATOM 1212 C CA . LEU A 1 159 ? 0.261 -8.087 -10.384 1.00 98.44 159 LEU A CA 1
ATOM 1213 C C . LEU A 1 159 ? 0.604 -7.384 -9.056 1.00 98.44 159 LEU A C 1
ATOM 1215 O O . LEU A 1 159 ? 1.697 -7.638 -8.542 1.00 98.44 159 LEU A O 1
ATOM 1219 N N . PRO A 1 160 ? -0.278 -6.568 -8.442 1.00 98.25 160 PRO A N 1
ATOM 1220 C CA . PRO A 1 160 ? 0.022 -5.981 -7.138 1.00 98.25 160 PRO A CA 1
ATOM 1221 C C . PRO A 1 160 ? 0.282 -7.041 -6.052 1.00 98.25 160 PRO A C 1
ATOM 1223 O O . PRO A 1 160 ? 1.188 -6.871 -5.236 1.00 98.25 160 PRO A O 1
ATOM 1226 N N . ALA A 1 161 ? -0.444 -8.165 -6.055 1.00 98.25 161 ALA A N 1
ATOM 1227 C CA . ALA A 1 161 ? -0.191 -9.280 -5.143 1.00 98.25 161 ALA A CA 1
ATOM 1228 C C . ALA A 1 161 ? 1.147 -9.971 -5.427 1.00 98.25 161 ALA A C 1
ATOM 1230 O O . ALA A 1 161 ? 1.880 -10.280 -4.491 1.00 98.25 161 ALA A O 1
ATOM 1231 N N . ARG A 1 162 ? 1.523 -10.158 -6.701 1.00 97.12 162 ARG A N 1
ATOM 1232 C CA . ARG A 1 162 ? 2.860 -10.667 -7.063 1.00 97.12 162 ARG A CA 1
ATOM 1233 C C . ARG A 1 162 ? 3.980 -9.771 -6.536 1.00 97.12 162 ARG A C 1
ATOM 1235 O O . ARG A 1 162 ? 5.010 -10.288 -6.112 1.00 97.12 162 ARG A O 1
ATOM 1242 N N . VAL A 1 163 ? 3.787 -8.452 -6.541 1.00 97.06 163 VAL A N 1
ATOM 1243 C CA . VAL A 1 163 ? 4.735 -7.499 -5.947 1.00 97.06 163 VAL A CA 1
ATOM 1244 C C . VAL A 1 163 ? 4.773 -7.641 -4.422 1.00 97.06 163 VAL A C 1
ATOM 1246 O O . VAL A 1 163 ? 5.859 -7.753 -3.853 1.00 97.06 163 VAL A O 1
ATOM 1249 N N . ALA A 1 164 ? 3.614 -7.707 -3.761 1.00 94.56 164 ALA A N 1
ATOM 1250 C CA . ALA A 1 164 ? 3.525 -7.912 -2.312 1.00 94.56 164 ALA A CA 1
ATOM 1251 C C . ALA A 1 164 ? 4.216 -9.216 -1.862 1.00 94.56 164 ALA A C 1
ATOM 1253 O O . ALA A 1 164 ? 4.927 -9.236 -0.857 1.00 94.56 164 ALA A O 1
ATOM 1254 N N . GLU A 1 165 ? 4.114 -10.288 -2.652 1.00 93.12 165 GLU A N 1
ATOM 1255 C CA . GLU A 1 165 ? 4.778 -11.565 -2.368 1.00 93.12 165 GLU A CA 1
ATOM 1256 C C . GLU A 1 165 ? 6.311 -11.472 -2.339 1.00 93.12 165 GLU A C 1
ATOM 1258 O O . GLU A 1 165 ? 6.944 -12.292 -1.672 1.00 93.12 165 GLU A O 1
ATOM 1263 N N . THR A 1 166 ? 6.920 -10.467 -2.981 1.00 92.06 166 THR A N 1
ATOM 1264 C CA . THR A 1 166 ? 8.372 -10.219 -2.870 1.00 92.06 166 THR A CA 1
ATOM 1265 C C . THR A 1 166 ? 8.782 -9.742 -1.475 1.00 92.06 166 THR A C 1
ATOM 1267 O O . THR A 1 166 ? 9.919 -9.964 -1.059 1.00 92.06 166 THR A O 1
ATOM 1270 N N . VAL A 1 167 ? 7.850 -9.128 -0.738 1.00 90.88 167 VAL A N 1
ATOM 1271 C CA . VAL A 1 167 ? 8.037 -8.697 0.651 1.00 90.88 167 VAL A CA 1
ATOM 1272 C C . VAL A 1 167 ? 7.758 -9.861 1.596 1.00 90.88 167 VAL A C 1
ATOM 1274 O O . VAL A 1 167 ? 8.538 -10.115 2.511 1.00 90.88 167 VAL A O 1
ATOM 1277 N N . PHE A 1 168 ? 6.678 -10.613 1.360 1.00 89.12 168 PHE A N 1
ATOM 1278 C CA . PHE A 1 168 ? 6.294 -11.733 2.226 1.00 89.12 168 PHE A CA 1
ATOM 1279 C C . PHE A 1 168 ? 7.178 -12.974 2.068 1.00 89.12 168 PHE A C 1
ATOM 1281 O O . PHE A 1 168 ? 7.291 -13.760 3.009 1.00 89.12 168 PHE A O 1
ATOM 1288 N N . ASN A 1 169 ? 7.803 -13.170 0.904 1.00 86.81 169 ASN A N 1
ATOM 1289 C CA . ASN A 1 169 ? 8.725 -14.272 0.624 1.00 86.81 169 ASN A CA 1
ATOM 1290 C C . ASN A 1 169 ? 10.057 -13.721 0.086 1.00 86.81 169 ASN A C 1
ATOM 1292 O O . ASN A 1 169 ? 10.394 -13.932 -1.079 1.00 86.81 169 ASN A O 1
ATOM 1296 N N . PRO A 1 170 ? 10.863 -13.042 0.920 1.00 84.25 170 PRO A N 1
ATOM 1297 C CA . PRO A 1 170 ? 12.059 -12.339 0.456 1.00 84.25 170 PRO A CA 1
ATOM 1298 C C . PRO A 1 170 ? 13.239 -13.277 0.136 1.00 84.25 170 PRO A C 1
ATOM 1300 O O . PRO A 1 170 ? 14.349 -12.805 -0.107 1.00 84.25 170 PRO A O 1
ATOM 1303 N N . GLN A 1 171 ? 13.047 -14.602 0.192 1.00 84.44 171 GLN A N 1
ATOM 1304 C CA . GLN A 1 171 ? 14.104 -15.600 0.025 1.00 84.44 171 GLN A CA 1
ATOM 1305 C C . GLN A 1 171 ? 13.757 -16.628 -1.071 1.00 84.44 171 GLN A C 1
ATOM 1307 O O . GLN A 1 171 ? 12.750 -17.327 -0.938 1.00 84.44 171 GLN A O 1
ATOM 1312 N N . PRO A 1 172 ? 14.610 -16.790 -2.105 1.00 84.94 172 PRO A N 1
ATOM 1313 C CA . PRO A 1 172 ? 15.785 -15.961 -2.390 1.00 84.94 172 PRO A CA 1
ATOM 1314 C C . PRO A 1 172 ? 15.371 -14.536 -2.806 1.00 84.94 172 PRO A C 1
ATOM 1316 O O . PRO A 1 172 ? 14.315 -14.372 -3.419 1.00 84.94 172 PRO A O 1
ATOM 1319 N N . PRO A 1 173 ? 16.188 -13.508 -2.519 1.00 85.31 173 PRO A N 1
ATOM 1320 C CA . PRO A 1 173 ? 15.894 -12.158 -2.980 1.00 85.31 173 PRO A CA 1
ATOM 1321 C C . PRO A 1 173 ? 15.899 -12.113 -4.509 1.00 85.31 173 PRO A C 1
ATOM 1323 O O . PRO A 1 173 ? 16.649 -12.847 -5.163 1.00 85.31 173 PRO A O 1
ATOM 1326 N N . LEU A 1 174 ? 15.098 -11.214 -5.083 1.00 90.38 174 LEU A N 1
ATOM 1327 C CA . LEU A 1 174 ? 15.141 -10.965 -6.519 1.00 90.38 174 LEU A CA 1
ATOM 1328 C C . LEU A 1 174 ? 16.552 -10.529 -6.929 1.00 90.38 174 LEU A C 1
ATOM 1330 O O . LEU A 1 174 ? 17.152 -9.634 -6.331 1.00 90.38 174 LEU A O 1
ATOM 1334 N N . SER A 1 175 ? 17.082 -11.139 -7.987 1.00 93.94 175 SER A N 1
ATOM 1335 C CA . SER A 1 175 ? 18.259 -10.591 -8.660 1.00 93.94 175 SER A CA 1
ATOM 1336 C C . SER A 1 175 ? 17.929 -9.231 -9.282 1.00 93.94 175 SER A C 1
ATOM 1338 O O . SER A 1 175 ? 16.777 -8.958 -9.619 1.00 93.94 175 SER A O 1
ATOM 1340 N N . LYS A 1 176 ? 18.949 -8.402 -9.536 1.00 95.19 176 LYS A N 1
ATOM 1341 C CA . LYS A 1 176 ? 18.769 -7.087 -10.180 1.00 95.19 176 LYS A CA 1
ATOM 1342 C C . LYS A 1 176 ? 18.000 -7.155 -11.503 1.00 95.19 176 LYS A C 1
ATOM 1344 O O . LYS A 1 176 ? 17.228 -6.254 -11.812 1.00 95.19 176 LYS A O 1
ATOM 1349 N N . VAL A 1 177 ? 18.201 -8.232 -12.267 1.00 95.88 177 VAL A N 1
ATOM 1350 C CA . VAL A 1 177 ? 17.509 -8.473 -13.541 1.00 95.88 177 VAL A CA 1
ATOM 1351 C C . VAL A 1 177 ? 16.038 -8.823 -13.314 1.00 95.88 177 VAL A C 1
ATOM 1353 O O . VAL A 1 177 ? 15.178 -8.285 -13.998 1.00 95.88 177 VAL A O 1
ATOM 1356 N N . GLN A 1 178 ? 15.729 -9.674 -12.331 1.00 95.19 178 GLN A N 1
ATOM 1357 C CA . GLN A 1 178 ? 14.339 -10.008 -11.992 1.00 95.19 178 GLN A CA 1
ATOM 1358 C C . GLN A 1 178 ? 13.585 -8.801 -11.424 1.00 95.19 178 GLN A C 1
ATOM 1360 O O . GLN A 1 178 ? 12.431 -8.586 -11.774 1.00 95.19 178 GLN A O 1
ATOM 1365 N N . ALA A 1 179 ? 14.243 -7.999 -10.586 1.00 94.75 179 ALA A N 1
ATOM 1366 C CA . ALA A 1 179 ? 13.672 -6.776 -10.037 1.00 94.75 179 ALA A CA 1
ATOM 1367 C C . ALA A 1 179 ? 13.420 -5.722 -11.132 1.00 94.75 179 ALA A C 1
ATOM 1369 O O . ALA A 1 179 ? 12.361 -5.100 -11.148 1.00 94.75 179 ALA A O 1
ATOM 1370 N N . ALA A 1 180 ? 14.345 -5.573 -12.090 1.00 96.12 180 ALA A N 1
ATOM 1371 C CA . ALA A 1 180 ? 14.140 -4.726 -13.268 1.00 96.12 180 ALA A CA 1
ATOM 1372 C C . ALA A 1 180 ? 12.958 -5.202 -14.128 1.00 96.12 180 ALA A C 1
ATOM 1374 O O . ALA A 1 180 ? 12.125 -4.385 -14.503 1.00 96.12 180 ALA A O 1
ATOM 1375 N N . ALA A 1 181 ? 12.844 -6.510 -14.381 1.00 96.50 181 ALA A N 1
ATOM 1376 C CA . ALA A 1 181 ? 11.732 -7.073 -15.147 1.00 96.50 181 ALA A CA 1
ATOM 1377 C C . ALA A 1 181 ? 10.374 -6.868 -14.451 1.00 96.50 181 ALA A C 1
ATOM 1379 O O . ALA A 1 181 ? 9.394 -6.539 -15.110 1.00 96.50 181 ALA A O 1
ATOM 1380 N N . LEU A 1 182 ? 10.314 -7.014 -13.120 1.00 96.31 182 LEU A N 1
ATOM 1381 C CA . LEU A 1 182 ? 9.099 -6.736 -12.349 1.00 96.31 182 LEU A CA 1
ATOM 1382 C C . LEU A 1 182 ? 8.706 -5.255 -12.427 1.00 96.31 182 LEU A C 1
ATOM 1384 O O . LEU A 1 182 ? 7.535 -4.939 -12.610 1.00 96.31 182 LEU A O 1
ATOM 1388 N N . LEU A 1 183 ? 9.676 -4.346 -12.308 1.00 96.75 183 LEU A N 1
ATOM 1389 C CA . LEU A 1 183 ? 9.441 -2.907 -12.430 1.00 96.75 183 LEU A CA 1
ATOM 1390 C C . LEU A 1 183 ? 8.942 -2.539 -13.835 1.00 96.75 183 LEU A C 1
ATOM 1392 O O . LEU A 1 183 ? 7.989 -1.774 -13.960 1.00 96.75 183 LEU A O 1
ATOM 1396 N N . GLU A 1 184 ? 9.546 -3.102 -14.883 1.00 96.44 184 GLU A N 1
ATOM 1397 C CA . GLU A 1 184 ? 9.102 -2.923 -16.269 1.00 96.44 184 GLU A CA 1
ATOM 1398 C C . GLU A 1 184 ? 7.666 -3.427 -16.474 1.00 96.44 184 GLU A C 1
ATOM 1400 O O . GLU A 1 184 ? 6.853 -2.728 -17.075 1.00 96.44 184 GLU A O 1
ATOM 1405 N N . GLU A 1 185 ? 7.323 -4.591 -15.916 1.00 97.19 185 GLU A N 1
ATOM 1406 C CA . GLU A 1 185 ? 5.963 -5.136 -15.956 1.00 97.19 185 GLU A CA 1
ATOM 1407 C C . GLU A 1 185 ? 4.954 -4.210 -15.256 1.00 97.19 185 GLU A C 1
ATOM 1409 O O . GLU A 1 185 ? 3.878 -3.945 -15.795 1.00 97.19 185 GLU A O 1
ATOM 1414 N N . VAL A 1 186 ? 5.315 -3.648 -14.097 1.00 97.75 186 VAL A N 1
ATOM 1415 C CA . VAL A 1 186 ? 4.491 -2.660 -13.382 1.00 97.75 186 VAL A CA 1
ATOM 1416 C C . VAL A 1 186 ? 4.285 -1.398 -14.220 1.00 97.75 186 VAL A C 1
ATOM 1418 O O . VAL A 1 186 ? 3.143 -0.968 -14.375 1.00 97.75 186 VAL A O 1
ATOM 1421 N N . LEU A 1 187 ? 5.340 -0.836 -14.820 1.00 96.50 187 LEU A N 1
ATOM 1422 C CA . LEU A 1 187 ? 5.214 0.326 -15.712 1.00 96.50 187 LEU A CA 1
ATOM 1423 C C . LEU A 1 187 ? 4.318 0.029 -16.917 1.00 96.50 187 LEU A C 1
ATOM 1425 O O . LEU A 1 187 ? 3.489 0.857 -17.281 1.00 96.50 187 LEU A O 1
ATOM 1429 N N . ALA A 1 188 ? 4.469 -1.144 -17.530 1.00 96.38 188 ALA A N 1
ATOM 1430 C CA . ALA A 1 188 ? 3.697 -1.536 -18.704 1.00 96.38 188 ALA A CA 1
ATOM 1431 C C . ALA A 1 188 ? 2.216 -1.805 -18.388 1.00 96.38 188 ALA A C 1
ATOM 1433 O O . ALA A 1 188 ? 1.371 -1.666 -19.273 1.00 96.38 188 ALA A O 1
ATOM 1434 N N . SER A 1 189 ? 1.898 -2.183 -17.145 1.00 96.12 189 SER A N 1
ATOM 1435 C CA . SER A 1 189 ? 0.533 -2.523 -16.725 1.00 96.12 189 SER A CA 1
ATOM 1436 C C . SER A 1 189 ? -0.418 -1.327 -16.672 1.00 96.12 189 SER A C 1
ATOM 1438 O O . SER A 1 189 ? -1.625 -1.513 -16.811 1.00 96.12 189 SER A O 1
ATOM 1440 N N . ASN A 1 190 ? 0.109 -0.115 -16.456 1.00 94.75 190 ASN A N 1
ATOM 1441 C CA . ASN A 1 190 ? -0.672 1.082 -16.120 1.00 94.75 190 ASN A CA 1
ATOM 1442 C C . ASN A 1 190 ? -1.642 0.876 -14.939 1.00 94.75 190 ASN A C 1
ATOM 1444 O O . ASN A 1 190 ? -2.650 1.572 -14.834 1.00 94.75 190 ASN A O 1
ATOM 1448 N N . ASP A 1 191 ? -1.344 -0.073 -14.047 1.00 96.81 191 ASP A N 1
ATOM 1449 C CA . ASP A 1 191 ? -2.151 -0.355 -12.868 1.00 96.81 191 ASP A CA 1
ATOM 1450 C C . ASP A 1 191 ? -1.653 0.486 -11.676 1.00 96.81 191 ASP A C 1
ATOM 1452 O O . ASP A 1 191 ? -0.566 0.225 -11.137 1.00 96.81 191 ASP A O 1
ATOM 1456 N N . PRO A 1 192 ? -2.432 1.481 -11.209 1.00 97.56 192 PRO A N 1
ATOM 1457 C CA . PRO A 1 192 ? -2.040 2.288 -10.062 1.00 97.56 192 PRO A CA 1
ATOM 1458 C C . PRO A 1 192 ? -1.897 1.456 -8.775 1.00 97.56 192 PRO A C 1
ATOM 1460 O O . PRO A 1 192 ? -1.060 1.777 -7.931 1.00 97.56 192 PRO A O 1
ATOM 1463 N N . ALA A 1 193 ? -2.636 0.353 -8.613 1.00 97.56 193 ALA A N 1
ATOM 1464 C CA . ALA A 1 193 ? -2.466 -0.531 -7.462 1.00 97.56 193 ALA A CA 1
ATOM 1465 C C . ALA A 1 193 ? -1.115 -1.263 -7.504 1.00 97.56 193 ALA A C 1
ATOM 1467 O O . ALA A 1 193 ? -0.477 -1.424 -6.462 1.00 97.56 193 ALA A O 1
ATOM 1468 N N . ALA A 1 194 ? -0.646 -1.658 -8.692 1.00 98.31 194 ALA A N 1
ATOM 1469 C CA . ALA A 1 194 ? 0.649 -2.315 -8.861 1.00 98.31 194 ALA A CA 1
ATOM 1470 C C . ALA A 1 194 ? 1.801 -1.342 -8.584 1.00 98.31 194 ALA A C 1
ATOM 1472 O O . ALA A 1 194 ? 2.771 -1.696 -7.914 1.00 98.31 194 ALA A O 1
ATOM 1473 N N . MET A 1 195 ? 1.663 -0.089 -9.027 1.00 98.00 195 MET A N 1
ATOM 1474 C CA . MET A 1 195 ? 2.633 0.971 -8.742 1.00 98.00 195 MET A CA 1
ATOM 1475 C C . MET A 1 195 ? 2.719 1.301 -7.254 1.00 98.00 195 MET A C 1
ATOM 1477 O O . MET A 1 195 ? 3.819 1.462 -6.725 1.00 98.00 195 MET A O 1
ATOM 1481 N N . PHE A 1 196 ? 1.584 1.341 -6.554 1.00 97.81 196 PHE A N 1
ATOM 1482 C CA . PHE A 1 196 ? 1.583 1.554 -5.110 1.00 97.81 196 PHE A CA 1
ATOM 1483 C C . PHE A 1 196 ? 2.219 0.378 -4.363 1.00 97.81 196 PHE A C 1
ATOM 1485 O O . PHE A 1 196 ? 3.070 0.603 -3.505 1.00 97.81 196 PHE A O 1
ATOM 1492 N N . ALA A 1 197 ? 1.881 -0.863 -4.735 1.00 97.19 197 ALA A N 1
ATOM 1493 C CA . ALA A 1 197 ? 2.481 -2.064 -4.152 1.00 97.19 197 ALA A CA 1
ATOM 1494 C C . ALA A 1 197 ? 4.004 -2.111 -4.364 1.00 97.19 197 ALA A C 1
ATOM 1496 O O . ALA A 1 197 ? 4.745 -2.499 -3.461 1.00 97.19 197 ALA A O 1
ATOM 1497 N N . LEU A 1 198 ? 4.493 -1.667 -5.528 1.00 97.38 198 LEU A N 1
ATOM 1498 C CA . LEU A 1 198 ? 5.929 -1.556 -5.791 1.00 97.38 198 LEU A CA 1
ATOM 1499 C C . LEU A 1 198 ? 6.582 -0.508 -4.890 1.00 97.38 198 LEU A C 1
ATOM 1501 O O . LEU A 1 198 ? 7.663 -0.746 -4.350 1.00 97.38 198 LEU A O 1
ATOM 1505 N N . GLY A 1 199 ? 5.908 0.622 -4.681 1.00 96.62 199 GLY A N 1
ATOM 1506 C CA . GLY A 1 199 ? 6.360 1.646 -3.751 1.00 96.62 199 GLY A CA 1
ATOM 1507 C C . GLY A 1 199 ? 6.403 1.174 -2.293 1.00 96.62 199 GLY A C 1
ATOM 1508 O O . GLY A 1 199 ? 7.380 1.463 -1.601 1.00 96.62 199 GLY A O 1
ATOM 1509 N N . ASP A 1 200 ? 5.408 0.401 -1.844 1.00 93.88 200 ASP A N 1
ATOM 1510 C CA . ASP A 1 200 ? 5.412 -0.262 -0.530 1.00 93.88 200 ASP A CA 1
ATOM 1511 C C . ASP A 1 200 ? 6.606 -1.218 -0.396 1.00 93.88 200 ASP A C 1
ATOM 1513 O O . ASP A 1 200 ? 7.370 -1.118 0.566 1.00 93.88 200 ASP A O 1
ATOM 1517 N N . ALA A 1 201 ? 6.821 -2.087 -1.390 1.00 93.31 201 ALA A N 1
ATOM 1518 C CA . ALA A 1 201 ? 7.933 -3.034 -1.392 1.00 93.31 201 ALA A CA 1
ATOM 1519 C C . ALA A 1 201 ? 9.297 -2.328 -1.343 1.00 93.31 201 ALA A C 1
ATOM 1521 O O . ALA A 1 201 ? 10.170 -2.715 -0.572 1.00 93.31 201 ALA A O 1
ATOM 1522 N N . MET A 1 202 ? 9.481 -1.252 -2.113 1.00 93.81 202 MET A N 1
ATOM 1523 C CA . MET A 1 202 ? 10.697 -0.434 -2.046 1.00 93.81 202 MET A CA 1
ATOM 1524 C C . MET A 1 202 ? 10.854 0.255 -0.689 1.00 93.81 202 MET A C 1
ATOM 1526 O O . MET A 1 202 ? 11.968 0.349 -0.186 1.00 93.81 202 MET A O 1
ATOM 1530 N N . GLY A 1 203 ? 9.767 0.757 -0.100 1.00 85.31 203 GLY A N 1
ATOM 1531 C CA . GLY A 1 203 ? 9.795 1.431 1.198 1.00 85.31 203 GLY A CA 1
ATOM 1532 C C . GLY A 1 203 ? 10.283 0.522 2.325 1.00 85.31 203 GLY A C 1
ATOM 1533 O O . GLY A 1 203 ? 11.121 0.949 3.116 1.00 85.31 203 GLY A O 1
ATOM 1534 N N . GLU A 1 204 ? 9.826 -0.733 2.350 1.00 75.56 204 GLU A N 1
ATOM 1535 C CA . GLU A 1 204 ? 10.241 -1.737 3.342 1.00 75.56 204 GLU A CA 1
ATOM 1536 C C . GLU A 1 204 ? 11.753 -2.020 3.295 1.00 75.56 204 GLU A C 1
ATOM 1538 O O . GLU A 1 204 ? 12.393 -2.243 4.321 1.00 75.56 204 GLU A O 1
ATOM 1543 N N . PHE A 1 205 ? 12.352 -1.950 2.104 1.00 70.62 205 PHE A N 1
ATOM 1544 C CA . PHE A 1 205 ? 13.778 -2.211 1.891 1.00 70.62 205 PHE A CA 1
ATOM 1545 C C . PHE A 1 205 ? 14.635 -0.941 1.746 1.00 70.62 205 PHE A C 1
ATOM 1547 O O . PHE A 1 205 ? 15.833 -1.047 1.476 1.00 70.62 205 PHE A O 1
ATOM 1554 N N . PHE A 1 206 ? 14.054 0.252 1.932 1.00 75.56 206 PHE A N 1
ATOM 1555 C CA . PHE A 1 206 ? 14.689 1.553 1.659 1.00 75.56 206 PHE A CA 1
ATOM 1556 C C . PHE A 1 206 ? 15.286 1.668 0.240 1.00 75.56 206 PHE A C 1
ATOM 1558 O O . PHE A 1 206 ? 16.333 2.278 0.027 1.00 75.56 206 PHE A O 1
ATOM 1565 N N . GLY A 1 207 ? 14.597 1.081 -0.739 1.00 81.50 207 GLY A N 1
ATOM 1566 C CA . GLY A 1 207 ? 14.969 1.018 -2.149 1.00 81.50 207 GLY A CA 1
ATOM 1567 C C . GLY A 1 207 ? 14.872 -0.402 -2.706 1.00 81.50 207 GLY A C 1
ATOM 1568 O O . GLY A 1 207 ? 14.588 -1.362 -1.995 1.00 81.50 207 GLY A O 1
ATOM 1569 N N . MET A 1 208 ? 15.121 -0.555 -4.005 1.00 85.50 208 MET A N 1
ATOM 1570 C CA . MET A 1 208 ? 15.214 -1.865 -4.649 1.00 85.50 208 MET A CA 1
ATOM 1571 C C . MET A 1 208 ? 16.415 -1.900 -5.589 1.00 85.50 208 MET A C 1
ATOM 1573 O O . MET A 1 208 ? 16.581 -1.040 -6.453 1.00 85.50 208 MET A O 1
ATOM 1577 N N . GLN A 1 209 ? 17.263 -2.919 -5.438 1.00 89.56 209 GLN A N 1
ATOM 1578 C CA . GLN A 1 209 ? 18.397 -3.109 -6.337 1.00 89.56 209 GLN A CA 1
ATOM 1579 C C . GLN A 1 209 ? 1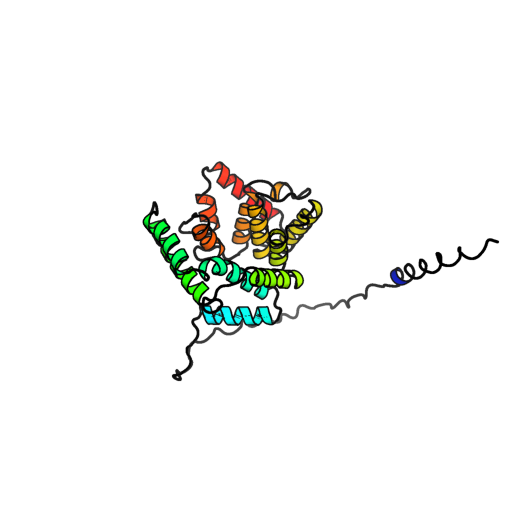7.908 -3.648 -7.681 1.00 89.56 209 GLN A C 1
ATOM 1581 O O . GLN A 1 209 ? 17.702 -4.849 -7.838 1.00 89.56 209 GLN A O 1
ATOM 1586 N N . VAL A 1 210 ? 17.766 -2.759 -8.657 1.00 92.38 210 VAL A N 1
ATOM 1587 C CA . VAL A 1 210 ? 17.391 -3.087 -10.038 1.00 92.38 210 VAL A CA 1
ATOM 1588 C C . VAL A 1 210 ? 18.585 -2.935 -10.983 1.00 92.38 210 VAL A C 1
ATOM 1590 O O . VAL A 1 210 ? 19.600 -2.326 -10.639 1.00 92.38 210 VAL A O 1
ATOM 1593 N N . ALA A 1 211 ? 18.497 -3.544 -12.162 1.00 93.81 211 ALA A N 1
ATOM 1594 C CA . ALA A 1 211 ? 19.438 -3.312 -13.252 1.00 93.81 211 ALA A CA 1
ATOM 1595 C C . ALA A 1 211 ? 19.098 -2.020 -14.023 1.00 93.81 211 ALA A C 1
ATOM 1597 O O . ALA A 1 211 ? 17.962 -1.540 -13.995 1.00 93.81 211 ALA A O 1
ATOM 1598 N N . GLU A 1 212 ? 20.083 -1.483 -14.747 1.00 92.06 212 GLU A N 1
ATOM 1599 C CA . GLU A 1 212 ? 19.863 -0.406 -15.720 1.00 92.06 212 GLU A CA 1
ATOM 1600 C C . GLU A 1 212 ? 18.802 -0.806 -16.768 1.00 92.06 212 GLU A C 1
ATOM 1602 O O . GLU A 1 212 ? 18.750 -1.982 -17.144 1.00 92.06 212 GLU A O 1
ATOM 1607 N N . PRO A 1 213 ? 17.981 0.139 -17.272 1.00 91.69 213 PRO A N 1
ATOM 1608 C CA . PRO A 1 213 ? 18.040 1.592 -17.044 1.00 91.69 213 PRO A CA 1
ATOM 1609 C C . PRO A 1 213 ? 17.237 2.086 -15.822 1.00 91.69 213 PRO A C 1
ATOM 1611 O O . PRO A 1 213 ? 17.062 3.290 -15.638 1.00 91.69 213 PRO A O 1
ATOM 1614 N N . TYR A 1 214 ? 16.704 1.183 -14.994 1.00 94.06 214 TYR A N 1
ATOM 1615 C CA . TYR A 1 214 ? 15.710 1.534 -13.971 1.00 94.06 214 TYR A CA 1
ATOM 1616 C C . TYR A 1 214 ? 16.297 1.958 -12.621 1.00 94.06 214 TYR A C 1
ATOM 1618 O O . TYR A 1 214 ? 15.542 2.355 -11.733 1.00 94.06 214 TYR A O 1
ATOM 1626 N N . THR A 1 215 ? 17.624 1.920 -12.455 1.00 92.56 215 THR A N 1
ATOM 1627 C CA . THR A 1 215 ? 18.310 2.223 -11.186 1.00 92.56 215 THR A CA 1
ATOM 1628 C C . THR A 1 215 ? 17.841 3.547 -10.584 1.00 92.56 215 THR A C 1
ATOM 1630 O O . THR A 1 215 ? 17.476 3.605 -9.412 1.00 92.56 215 THR A O 1
ATOM 1633 N N . ALA A 1 216 ? 17.749 4.604 -11.396 1.00 91.00 216 ALA A N 1
ATOM 1634 C CA . ALA A 1 216 ? 17.344 5.933 -10.935 1.00 91.00 216 ALA A CA 1
ATOM 1635 C C . ALA A 1 216 ? 15.891 6.009 -10.418 1.00 91.00 216 ALA A C 1
ATOM 1637 O O . ALA A 1 216 ? 15.572 6.903 -9.631 1.00 91.00 216 ALA A O 1
ATOM 1638 N N . LEU A 1 217 ? 15.013 5.093 -10.843 1.00 94.06 217 LEU A N 1
ATOM 1639 C CA . LEU A 1 217 ? 13.609 5.042 -10.415 1.00 94.06 217 LEU A CA 1
ATOM 1640 C C . LEU A 1 217 ? 13.412 4.249 -9.117 1.00 94.06 217 LEU A C 1
ATOM 1642 O O . LEU A 1 217 ? 12.410 4.448 -8.435 1.00 94.06 217 LEU A O 1
ATOM 1646 N N . ALA A 1 218 ? 14.340 3.352 -8.784 1.00 92.94 218 ALA A N 1
ATOM 1647 C CA . ALA A 1 218 ? 14.202 2.400 -7.681 1.00 92.94 218 ALA A CA 1
ATOM 1648 C C . ALA A 1 218 ? 15.162 2.656 -6.506 1.00 92.94 218 ALA A C 1
ATOM 1650 O O . ALA A 1 218 ? 14.965 2.099 -5.424 1.00 92.94 218 ALA A O 1
ATOM 1651 N N . ASP A 1 219 ? 16.196 3.477 -6.707 1.00 88.75 219 ASP A N 1
ATOM 1652 C CA . ASP A 1 219 ? 17.222 3.755 -5.702 1.00 88.75 219 ASP A CA 1
ATOM 1653 C C . ASP A 1 219 ? 16.914 4.987 -4.830 1.00 88.75 219 ASP A C 1
ATOM 1655 O O . ASP A 1 219 ? 16.408 6.018 -5.302 1.00 88.75 219 ASP A O 1
ATOM 1659 N N . GLY A 1 220 ? 17.303 4.897 -3.558 1.00 86.50 220 GLY A N 1
ATOM 1660 C CA . GLY A 1 220 ? 17.224 5.955 -2.553 1.00 86.50 220 GLY A CA 1
ATOM 1661 C C . GLY A 1 220 ? 15.947 5.966 -1.705 1.00 86.50 220 GLY A C 1
ATOM 1662 O O . GLY A 1 220 ? 14.906 5.425 -2.067 1.00 86.50 220 GLY A O 1
ATOM 1663 N N . GLU A 1 221 ? 16.020 6.677 -0.578 1.00 86.00 221 GLU A N 1
ATOM 1664 C CA . GLU A 1 221 ? 14.991 6.691 0.478 1.00 86.00 221 GLU A CA 1
ATOM 1665 C C . GLU A 1 221 ? 13.614 7.208 0.021 1.00 86.00 221 GLU A C 1
ATOM 1667 O O . GLU A 1 221 ? 12.584 6.842 0.585 1.00 86.00 221 GLU A O 1
ATOM 1672 N N . LEU A 1 222 ? 13.575 8.049 -1.019 1.00 89.62 222 LEU A N 1
ATOM 1673 C CA . LEU A 1 222 ? 12.329 8.583 -1.578 1.00 89.62 222 LEU A CA 1
ATOM 1674 C C . LEU A 1 222 ? 11.741 7.726 -2.704 1.00 89.62 222 LEU A C 1
ATOM 1676 O O . LEU A 1 222 ? 10.655 8.057 -3.176 1.00 89.62 222 LEU A O 1
ATOM 1680 N N . ALA A 1 223 ? 12.415 6.657 -3.151 1.00 93.62 223 ALA A N 1
ATOM 1681 C CA . ALA A 1 223 ? 11.953 5.850 -4.281 1.00 93.62 223 ALA A CA 1
ATOM 1682 C C . ALA A 1 223 ? 10.542 5.304 -4.028 1.00 93.62 223 ALA A C 1
ATOM 1684 O O . ALA A 1 223 ? 9.619 5.647 -4.764 1.00 93.62 223 ALA A O 1
ATOM 1685 N N . GLY A 1 224 ? 10.343 4.570 -2.928 1.00 95.12 224 GLY A N 1
ATOM 1686 C CA . GLY A 1 224 ? 9.036 3.991 -2.601 1.00 95.12 224 GLY A CA 1
ATOM 1687 C C . GLY A 1 224 ? 7.915 5.033 -2.505 1.00 95.12 224 GLY A C 1
ATOM 1688 O O . GLY A 1 224 ? 6.834 4.852 -3.065 1.00 95.12 224 GLY A O 1
ATOM 1689 N N . ARG A 1 225 ? 8.206 6.190 -1.896 1.00 94.38 225 ARG A N 1
ATOM 1690 C CA . ARG A 1 225 ? 7.254 7.308 -1.788 1.00 94.38 225 ARG A CA 1
ATOM 1691 C C . ARG A 1 225 ? 6.898 7.913 -3.137 1.00 94.38 225 ARG A C 1
ATOM 1693 O O . ARG A 1 225 ? 5.735 8.236 -3.359 1.00 94.38 225 ARG A O 1
ATOM 1700 N N . ALA A 1 226 ? 7.867 8.060 -4.036 1.00 96.81 226 ALA A N 1
ATOM 1701 C CA . ALA A 1 226 ? 7.613 8.570 -5.376 1.00 96.81 226 ALA A CA 1
ATOM 1702 C C . ALA A 1 226 ? 6.681 7.636 -6.167 1.00 96.81 226 ALA A C 1
ATOM 1704 O O . ALA A 1 226 ? 5.757 8.120 -6.814 1.00 96.81 226 ALA A O 1
ATOM 1705 N N . TRP A 1 227 ? 6.857 6.315 -6.058 1.00 98.06 227 TRP A N 1
ATOM 1706 C CA . TRP A 1 227 ? 5.966 5.327 -6.684 1.00 98.06 227 TRP A CA 1
ATOM 1707 C C . TRP A 1 227 ? 4.544 5.364 -6.121 1.00 98.06 227 TRP A C 1
ATOM 1709 O O . TRP A 1 227 ? 3.583 5.399 -6.887 1.00 98.06 227 TRP A O 1
ATOM 1719 N N . GLN A 1 228 ? 4.396 5.441 -4.797 1.00 97.69 228 GLN A N 1
ATOM 1720 C CA . GLN A 1 228 ? 3.083 5.570 -4.155 1.00 97.69 228 GLN A CA 1
ATOM 1721 C C . GLN A 1 228 ? 2.370 6.868 -4.560 1.00 97.69 228 GLN A C 1
ATOM 1723 O O . GLN A 1 228 ? 1.180 6.855 -4.861 1.00 97.69 228 GLN A O 1
ATOM 1728 N N . VAL A 1 229 ? 3.087 7.997 -4.613 1.00 97.44 229 VAL A N 1
ATOM 1729 C CA . VAL A 1 229 ? 2.515 9.274 -5.069 1.00 97.44 229 VAL A CA 1
ATOM 1730 C C . VAL A 1 229 ? 2.154 9.222 -6.557 1.00 97.44 229 VAL A C 1
ATOM 1732 O O . VAL A 1 229 ? 1.087 9.704 -6.932 1.00 97.44 229 VAL A O 1
ATOM 1735 N N . ALA A 1 230 ? 2.985 8.607 -7.404 1.00 98.00 230 ALA A N 1
ATOM 1736 C CA . ALA A 1 230 ? 2.667 8.403 -8.817 1.00 98.00 230 ALA A CA 1
ATOM 1737 C C . ALA A 1 230 ? 1.376 7.584 -8.991 1.00 98.00 230 ALA A C 1
ATOM 1739 O O . ALA A 1 230 ? 0.497 7.997 -9.742 1.00 98.00 230 ALA A O 1
ATOM 1740 N N . ALA A 1 231 ? 1.208 6.503 -8.222 1.00 98.12 231 ALA A N 1
ATOM 1741 C CA . ALA A 1 231 ? -0.022 5.713 -8.198 1.00 98.12 231 ALA A CA 1
ATOM 1742 C C . ALA A 1 231 ? -1.261 6.542 -7.815 1.00 98.12 231 ALA A C 1
ATOM 1744 O O . ALA A 1 231 ? -2.303 6.435 -8.461 1.00 98.12 231 ALA A O 1
ATOM 1745 N N . CYS A 1 232 ? -1.150 7.416 -6.809 1.00 97.69 232 CYS A N 1
ATOM 1746 C CA . CYS A 1 232 ? -2.229 8.341 -6.451 1.00 97.69 232 CYS A CA 1
ATOM 1747 C C . CYS A 1 232 ? -2.586 9.285 -7.609 1.00 97.69 232 CYS A C 1
ATOM 1749 O O . CYS A 1 232 ? -3.761 9.500 -7.897 1.00 97.69 232 CYS A O 1
ATOM 1751 N N . ARG A 1 233 ? -1.581 9.827 -8.311 1.00 96.94 233 ARG A N 1
ATOM 1752 C CA . ARG A 1 233 ? -1.791 10.712 -9.472 1.00 96.94 233 ARG A CA 1
ATOM 1753 C C . ARG A 1 233 ? -2.397 9.986 -10.679 1.00 96.94 233 ARG A C 1
ATOM 1755 O O . ARG A 1 233 ? -3.016 10.637 -11.510 1.00 96.94 233 ARG A O 1
ATOM 1762 N N . MET A 1 234 ? -2.271 8.662 -10.740 1.00 95.69 234 MET A N 1
ATOM 1763 C CA . MET A 1 234 ? -2.932 7.795 -11.723 1.00 95.69 234 MET A CA 1
ATOM 1764 C C . MET A 1 234 ? -4.362 7.387 -11.336 1.00 95.69 234 MET A C 1
ATOM 1766 O O . MET A 1 234 ? -4.997 6.625 -12.059 1.00 95.69 234 MET A O 1
ATOM 1770 N N . GLY A 1 235 ? -4.882 7.871 -10.205 1.00 95.50 235 GLY A N 1
ATOM 1771 C CA . GLY A 1 235 ? -6.262 7.620 -9.789 1.00 95.50 235 GLY A CA 1
ATOM 1772 C C . GLY A 1 235 ? -6.437 6.511 -8.754 1.00 95.50 235 GLY A C 1
ATOM 1773 O O . GLY A 1 235 ? -7.570 6.089 -8.525 1.00 95.50 235 GLY A O 1
ATOM 1774 N N . LEU A 1 236 ? -5.366 6.044 -8.094 1.00 96.94 236 LEU A N 1
ATOM 1775 C CA . LEU A 1 236 ? -5.552 5.272 -6.862 1.00 96.94 236 LEU A CA 1
ATOM 1776 C C . LEU A 1 236 ? -6.264 6.136 -5.814 1.00 96.94 236 LEU A C 1
ATOM 1778 O O . LEU A 1 236 ? -5.924 7.308 -5.636 1.00 96.94 236 LEU A O 1
ATOM 1782 N N . GLU A 1 237 ? -7.197 5.540 -5.073 1.00 94.56 237 GLU A N 1
ATOM 1783 C CA . GLU A 1 237 ? -7.866 6.220 -3.967 1.00 94.56 237 GLU A CA 1
ATOM 1784 C C . GLU A 1 237 ? -6.854 6.548 -2.860 1.00 94.56 237 GLU A C 1
ATOM 1786 O O . GLU A 1 237 ? -6.446 5.693 -2.074 1.00 94.56 237 GLU A O 1
ATOM 1791 N N . CYS A 1 238 ? -6.436 7.810 -2.834 1.00 94.94 238 CYS A N 1
ATOM 1792 C CA . CYS A 1 238 ? -5.443 8.360 -1.914 1.00 94.94 238 CYS A CA 1
ATOM 1793 C C . CYS A 1 238 ? -5.984 9.569 -1.137 1.00 94.94 238 CYS A C 1
ATOM 1795 O O . CYS A 1 238 ? -5.206 10.380 -0.618 1.00 94.94 238 CYS A O 1
ATOM 1797 N N . GLY A 1 239 ? -7.312 9.721 -1.084 1.00 91.62 239 GLY A N 1
ATOM 1798 C CA . GLY A 1 239 ? -7.986 10.767 -0.327 1.00 91.62 239 GLY A CA 1
ATOM 1799 C C . GLY A 1 239 ? -7.735 10.682 1.188 1.00 91.62 239 GLY A C 1
ATOM 1800 O O . GLY A 1 239 ? -7.132 9.718 1.667 1.00 91.62 239 GLY A O 1
ATOM 1801 N N . PRO A 1 240 ? -8.20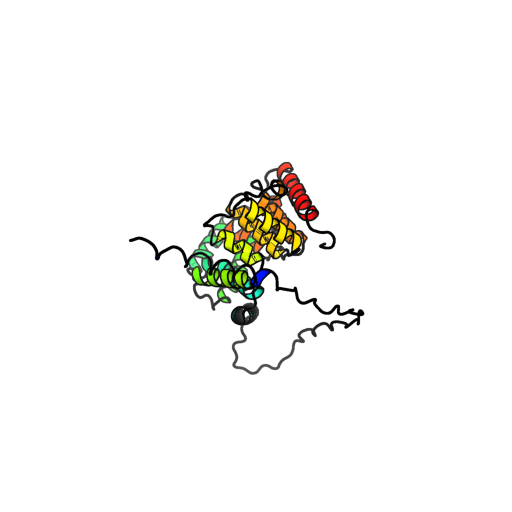0 11.672 1.966 1.00 84.25 240 PRO A N 1
ATOM 1802 C CA . PRO A 1 240 ? -7.955 11.748 3.412 1.00 84.25 240 PRO A CA 1
ATOM 1803 C C . PRO A 1 240 ? -8.431 10.531 4.218 1.00 84.25 240 PRO A C 1
ATOM 1805 O O . PRO A 1 240 ? -7.835 10.192 5.235 1.00 84.25 240 PRO A O 1
ATOM 1808 N N . GLU A 1 241 ? -9.474 9.854 3.741 1.00 81.19 241 GLU A N 1
ATOM 1809 C CA . GLU A 1 241 ? -10.069 8.674 4.388 1.00 81.19 241 GLU A CA 1
ATOM 1810 C C . GLU A 1 241 ? -9.591 7.358 3.762 1.00 81.19 241 GLU A C 1
ATOM 1812 O O . GLU A 1 241 ? -9.980 6.269 4.178 1.00 81.19 241 GLU A O 1
ATOM 1817 N N . SER A 1 242 ? -8.736 7.442 2.741 1.00 89.50 242 SER A N 1
ATOM 1818 C CA . SER A 1 242 ? -8.254 6.269 2.024 1.00 89.50 242 SER A CA 1
ATOM 1819 C C . SER A 1 242 ? -7.402 5.365 2.925 1.00 89.50 242 SER A C 1
ATOM 1821 O O . SER A 1 242 ? -6.754 5.850 3.866 1.00 89.50 242 SER A O 1
ATOM 1823 N N . PRO A 1 243 ? -7.317 4.055 2.632 1.00 89.50 243 PRO A N 1
ATOM 1824 C CA . PRO A 1 243 ? -6.430 3.158 3.365 1.00 89.50 243 PRO A CA 1
ATOM 1825 C C . PRO A 1 243 ? -4.958 3.621 3.395 1.00 89.50 243 PRO A C 1
ATOM 1827 O O . PRO A 1 243 ? -4.372 3.593 4.482 1.00 89.50 243 PRO A O 1
ATOM 1830 N N . PRO A 1 244 ? -4.351 4.119 2.290 1.00 92.06 244 PRO A N 1
ATOM 1831 C CA . PRO A 1 244 ? -3.005 4.694 2.324 1.00 92.06 244 PRO A CA 1
ATOM 1832 C C . PRO A 1 244 ? -2.840 5.853 3.315 1.00 92.06 244 PRO A C 1
ATOM 1834 O O . PRO A 1 244 ? -1.902 5.844 4.117 1.00 92.06 244 PRO A O 1
ATOM 1837 N N . ALA A 1 245 ? -3.738 6.844 3.288 1.00 90.50 245 ALA A N 1
ATOM 1838 C CA . ALA A 1 245 ? -3.668 8.006 4.180 1.00 90.50 245 ALA A CA 1
ATOM 1839 C C . ALA A 1 245 ? -3.894 7.604 5.647 1.00 90.50 245 ALA A C 1
ATOM 1841 O O . ALA A 1 245 ? -3.141 8.004 6.540 1.00 90.50 245 ALA A O 1
ATOM 1842 N N . SER A 1 246 ? -4.868 6.723 5.880 1.00 90.38 246 SER A N 1
ATOM 1843 C CA . SER A 1 246 ? -5.189 6.186 7.202 1.00 90.38 246 SER A CA 1
ATOM 1844 C C . SER A 1 246 ? -4.006 5.437 7.813 1.00 90.38 246 SER A C 1
ATOM 1846 O O . SER A 1 246 ? -3.626 5.702 8.956 1.00 90.38 246 SER A O 1
ATOM 1848 N N . ARG A 1 247 ? -3.364 4.544 7.044 1.00 89.25 247 ARG A N 1
ATOM 1849 C CA . ARG A 1 247 ? -2.171 3.793 7.471 1.00 89.25 247 ARG A CA 1
ATOM 1850 C C . ARG A 1 247 ? -1.014 4.733 7.801 1.00 89.25 247 ARG A C 1
ATOM 1852 O O . ARG A 1 247 ? -0.341 4.549 8.815 1.00 89.25 247 ARG A O 1
ATOM 1859 N N . LEU A 1 248 ? -0.801 5.754 6.971 1.00 89.25 248 LEU A N 1
ATOM 1860 C CA . LEU A 1 248 ? 0.258 6.743 7.155 1.00 89.25 248 LEU A CA 1
ATOM 1861 C C . LEU A 1 248 ? 0.105 7.495 8.491 1.00 89.25 248 LEU A C 1
ATOM 1863 O O . LEU A 1 248 ? 1.073 7.634 9.242 1.00 89.25 248 LEU A O 1
ATOM 1867 N N . CYS A 1 249 ? -1.116 7.893 8.846 1.00 91.88 249 CYS A N 1
ATOM 1868 C CA . CYS A 1 249 ? -1.387 8.517 10.138 1.00 91.88 249 CYS A CA 1
ATOM 1869 C C . CYS A 1 249 ? -1.328 7.519 11.308 1.00 91.88 249 CYS A C 1
ATOM 1871 O O . CYS A 1 249 ? -0.567 7.728 12.253 1.00 91.88 249 CYS A O 1
ATOM 1873 N N . LEU A 1 250 ? -2.090 6.422 11.257 1.00 90.50 250 LEU A N 1
ATOM 1874 C CA . LEU A 1 250 ? -2.273 5.517 12.399 1.00 90.50 250 LEU A CA 1
ATOM 1875 C C . LEU A 1 250 ? -1.026 4.686 12.736 1.00 90.50 250 LEU A C 1
ATOM 1877 O O . LEU A 1 250 ? -0.821 4.352 13.905 1.00 90.50 250 LEU A O 1
ATOM 1881 N N . LEU A 1 251 ? -0.189 4.352 11.744 1.00 85.94 251 LEU A N 1
ATOM 1882 C CA . LEU A 1 251 ? 1.042 3.584 11.968 1.00 85.94 251 LEU A CA 1
ATOM 1883 C C . LEU A 1 251 ? 2.283 4.465 12.084 1.00 85.94 251 LEU A C 1
ATOM 1885 O O . LEU A 1 251 ? 3.130 4.199 12.933 1.00 85.94 251 LEU A O 1
ATOM 1889 N N . GLN A 1 252 ? 2.407 5.506 11.256 1.00 85.00 252 GLN A N 1
ATOM 1890 C CA . GLN A 1 252 ? 3.636 6.309 11.185 1.00 85.00 252 GLN A CA 1
ATOM 1891 C C . GLN A 1 252 ? 3.515 7.656 11.912 1.00 85.00 252 GLN A C 1
ATOM 1893 O O . GLN A 1 252 ? 4.506 8.369 12.067 1.00 85.00 252 GLN A O 1
ATOM 1898 N N . GLY A 1 253 ? 2.317 8.015 12.384 1.00 86.56 253 GLY A N 1
ATOM 1899 C CA . GLY A 1 253 ? 2.049 9.274 13.083 1.00 86.56 253 GLY A CA 1
ATOM 1900 C C . GLY A 1 253 ? 2.020 10.501 12.169 1.00 86.56 253 GLY A C 1
ATOM 1901 O O . GLY A 1 253 ? 1.987 11.629 12.671 1.00 86.56 253 GLY A O 1
ATOM 1902 N N . TRP A 1 254 ? 2.053 10.302 10.847 1.00 87.19 254 TRP A N 1
ATOM 1903 C CA . TRP A 1 254 ? 2.053 11.358 9.830 1.00 87.19 254 TRP A CA 1
ATOM 1904 C C . TRP A 1 254 ? 0.608 11.752 9.524 1.00 87.19 254 TRP A C 1
ATOM 1906 O O . TRP A 1 254 ? 0.054 11.451 8.470 1.00 87.19 254 TRP A O 1
ATOM 1916 N N . CYS A 1 255 ? -0.016 12.360 10.525 1.00 87.12 255 CYS A N 1
ATOM 1917 C CA . CYS A 1 255 ? -1.422 12.729 10.520 1.00 87.12 255 CYS A CA 1
ATOM 1918 C C . CYS A 1 255 ? -1.589 14.169 10.065 1.00 87.12 255 CYS A C 1
ATOM 1920 O O . CYS A 1 255 ? -1.075 15.078 10.718 1.00 87.12 255 CYS A O 1
ATOM 1922 N N . TYR A 1 256 ? -2.328 14.353 8.979 1.00 79.62 256 TYR A N 1
ATOM 1923 C CA . TYR A 1 256 ? -2.611 15.649 8.384 1.00 79.62 256 TYR A CA 1
ATOM 1924 C C . TYR A 1 256 ? -3.991 15.619 7.741 1.00 79.62 256 TYR A C 1
ATOM 1926 O O . TYR A 1 256 ? -4.404 14.575 7.234 1.00 79.62 256 TYR A O 1
ATOM 1934 N N . GLU A 1 257 ? -4.677 16.757 7.724 1.00 74.31 257 GLU A N 1
ATOM 1935 C CA . GLU A 1 257 ? -5.835 16.921 6.851 1.00 74.31 257 GLU A CA 1
ATOM 1936 C C . GLU A 1 257 ? -5.346 16.990 5.401 1.00 74.31 257 GLU A C 1
ATOM 1938 O O . GLU A 1 257 ? -4.550 17.860 5.037 1.00 74.31 257 GLU A O 1
ATOM 1943 N N . GLY A 1 258 ? -5.769 16.034 4.574 1.00 82.62 258 GLY A N 1
ATOM 1944 C CA . GLY A 1 258 ? -5.400 16.005 3.164 1.00 82.62 258 GLY A CA 1
ATOM 1945 C C . GLY A 1 258 ? -5.129 14.613 2.616 1.00 82.62 258 GLY A C 1
ATOM 1946 O O . GLY A 1 258 ? -5.311 13.600 3.284 1.00 82.62 258 GLY A O 1
ATOM 1947 N N . THR A 1 259 ? -4.712 14.571 1.357 1.00 90.56 259 THR A N 1
ATOM 1948 C CA . THR A 1 259 ? -4.398 13.331 0.643 1.00 90.56 259 THR A CA 1
ATOM 1949 C C . THR A 1 259 ? -3.098 12.700 1.142 1.00 90.56 259 THR A C 1
ATOM 1951 O O . THR A 1 259 ? -2.255 13.351 1.768 1.00 90.56 259 THR A O 1
ATOM 1954 N N . PHE A 1 260 ? -2.879 11.434 0.784 1.00 93.56 260 PHE A N 1
ATOM 1955 C CA . PHE A 1 260 ? -1.611 10.737 1.017 1.00 93.56 260 PHE A CA 1
ATOM 1956 C C . PHE A 1 260 ? -0.393 11.530 0.507 1.00 93.56 260 PHE A C 1
ATOM 1958 O O . PHE A 1 260 ? 0.639 11.606 1.182 1.00 93.56 260 PHE A O 1
ATOM 1965 N N . GLU A 1 261 ? -0.508 12.150 -0.673 1.00 94.00 261 GLU A N 1
ATOM 1966 C CA . GLU A 1 261 ? 0.562 12.974 -1.237 1.00 94.00 261 GLU A CA 1
ATOM 1967 C C . GLU A 1 261 ? 0.822 14.211 -0.366 1.00 94.00 261 GLU A C 1
ATOM 1969 O O . GLU A 1 261 ? 1.971 14.483 -0.013 1.00 94.00 261 GLU A O 1
ATOM 1974 N N . GLN A 1 262 ? -0.226 14.939 0.031 1.00 90.94 262 GLN A N 1
ATOM 1975 C CA . GLN A 1 262 ? -0.087 16.122 0.886 1.00 90.94 262 GLN A CA 1
ATOM 1976 C C . GLN A 1 262 ? 0.575 15.772 2.226 1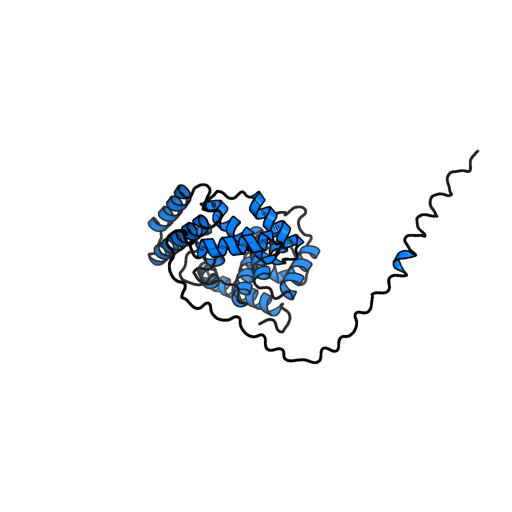.00 90.94 262 GLN A C 1
ATOM 1978 O O . GLN A 1 262 ? 1.508 16.461 2.648 1.00 90.94 262 GLN A O 1
ATOM 1983 N N . ALA A 1 263 ? 0.163 14.665 2.849 1.00 88.94 263 ALA A N 1
ATOM 1984 C CA . ALA A 1 263 ? 0.764 14.161 4.080 1.00 88.94 263 ALA A CA 1
ATOM 1985 C C . ALA A 1 263 ? 2.250 13.799 3.899 1.00 88.94 263 ALA A C 1
ATOM 1987 O O . ALA A 1 263 ? 3.093 14.189 4.711 1.00 88.94 263 ALA A O 1
ATOM 1988 N N . THR A 1 264 ? 2.590 13.118 2.800 1.00 90.94 264 THR A N 1
ATOM 1989 C CA . THR A 1 264 ? 3.976 12.768 2.454 1.00 90.94 264 THR A CA 1
ATOM 1990 C C . THR A 1 264 ? 4.838 14.021 2.286 1.00 90.94 264 THR A C 1
ATOM 1992 O O . THR A 1 264 ? 5.917 14.113 2.868 1.00 90.94 264 THR A O 1
ATOM 1995 N N . ARG A 1 265 ? 4.353 15.033 1.556 1.00 90.56 265 ARG A N 1
ATOM 1996 C CA . ARG A 1 265 ? 5.085 16.290 1.312 1.00 90.56 265 ARG A CA 1
ATOM 1997 C C . ARG A 1 265 ? 5.295 17.110 2.579 1.00 90.56 265 ARG A C 1
ATOM 1999 O O . ARG A 1 265 ? 6.369 17.684 2.759 1.00 90.56 265 ARG A O 1
ATOM 2006 N N . ARG A 1 266 ? 4.287 17.174 3.456 1.00 87.12 266 ARG A N 1
ATOM 2007 C CA . ARG A 1 266 ? 4.351 17.939 4.715 1.00 87.12 266 ARG A CA 1
ATOM 2008 C C . ARG A 1 266 ? 5.379 17.356 5.681 1.00 87.12 266 ARG A C 1
ATOM 2010 O O . ARG A 1 266 ? 5.948 18.101 6.474 1.00 87.12 266 ARG A O 1
ATOM 2017 N N . ARG A 1 267 ? 5.667 16.054 5.578 1.00 86.62 267 ARG A N 1
ATOM 2018 C CA . ARG A 1 267 ? 6.703 15.399 6.380 1.00 86.62 267 ARG A CA 1
ATOM 2019 C C . ARG A 1 267 ? 8.129 15.717 5.927 1.00 86.62 267 ARG A C 1
ATOM 2021 O O . ARG A 1 267 ? 9.037 15.650 6.761 1.00 86.62 267 ARG A O 1
ATOM 2028 N N . LEU A 1 268 ? 8.331 16.039 4.650 1.00 88.12 268 LEU A N 1
ATOM 2029 C CA . LEU A 1 268 ? 9.640 16.423 4.123 1.00 88.12 268 LEU A CA 1
ATOM 2030 C C . LEU A 1 268 ? 10.061 17.770 4.726 1.00 88.12 268 LEU A C 1
ATOM 2032 O O . LEU A 1 268 ? 9.279 18.729 4.745 1.00 88.12 268 LEU A O 1
ATOM 2036 N N . GLY A 1 269 ? 11.279 17.806 5.271 1.00 79.69 269 GLY A N 1
ATOM 2037 C CA . GLY A 1 269 ? 11.768 18.891 6.122 1.00 79.69 269 GLY A CA 1
ATOM 2038 C C . GLY A 1 269 ? 12.209 20.129 5.347 1.00 79.69 269 GLY A C 1
ATOM 2039 O O . GLY A 1 269 ? 12.218 21.224 5.905 1.00 79.69 269 GLY A O 1
ATOM 2040 N N . SER A 1 270 ? 12.536 19.971 4.065 1.00 90.94 270 SER A N 1
ATOM 2041 C CA . SER A 1 270 ? 13.019 21.038 3.189 1.00 90.94 270 SER A CA 1
ATOM 2042 C C . SER A 1 270 ? 12.287 21.086 1.847 1.00 90.94 270 SER A C 1
ATOM 2044 O O . SER A 1 270 ? 11.764 20.083 1.359 1.00 90.94 270 SER A O 1
ATOM 2046 N N . ASP A 1 271 ? 12.296 22.257 1.208 1.00 92.94 271 ASP A N 1
ATOM 2047 C CA . ASP A 1 271 ? 11.762 22.414 -0.151 1.00 92.94 271 ASP A CA 1
ATOM 2048 C C . ASP A 1 271 ? 12.563 21.598 -1.175 1.00 92.94 271 ASP A C 1
ATOM 2050 O O . ASP A 1 271 ? 11.979 20.994 -2.070 1.00 92.94 271 ASP A O 1
ATOM 2054 N N . ALA A 1 272 ? 13.878 21.463 -0.976 1.00 93.38 272 ALA A N 1
ATOM 2055 C CA . ALA A 1 272 ? 14.735 20.644 -1.830 1.00 93.38 272 ALA A CA 1
ATOM 2056 C C . ALA A 1 272 ? 14.314 19.161 -1.853 1.00 93.38 272 ALA A C 1
ATOM 2058 O O . ALA A 1 272 ? 14.328 18.533 -2.914 1.00 93.38 272 ALA A O 1
ATOM 2059 N N . GLU A 1 273 ? 13.910 18.596 -0.710 1.00 92.19 273 GLU A N 1
ATOM 2060 C CA . GLU A 1 273 ? 13.381 17.227 -0.637 1.00 92.19 273 GLU A CA 1
ATOM 2061 C C . GLU A 1 273 ? 12.026 17.104 -1.343 1.00 92.19 273 GLU A C 1
ATOM 2063 O O . GLU A 1 273 ? 11.784 16.116 -2.037 1.00 92.19 273 GLU A O 1
ATOM 2068 N N . ARG A 1 274 ? 11.150 18.108 -1.210 1.00 94.12 274 ARG A N 1
ATOM 2069 C CA . ARG A 1 274 ? 9.838 18.130 -1.882 1.00 94.12 274 ARG A CA 1
ATOM 2070 C C . ARG A 1 274 ? 9.992 18.187 -3.398 1.00 94.12 274 ARG A C 1
ATOM 2072 O O . ARG A 1 274 ? 9.358 17.410 -4.104 1.00 94.12 274 ARG A O 1
ATOM 2079 N N . GLU A 1 275 ? 10.883 19.037 -3.894 1.00 94.38 275 GLU A N 1
ATOM 2080 C CA . GLU A 1 275 ? 11.210 19.096 -5.318 1.00 94.38 275 GLU A CA 1
ATOM 2081 C C . GLU A 1 275 ? 11.884 17.806 -5.810 1.00 94.38 275 GLU A C 1
ATOM 2083 O O . GLU A 1 275 ? 11.664 17.376 -6.942 1.00 94.38 275 GLU A O 1
ATOM 2088 N N . ALA A 1 276 ? 12.717 17.167 -4.980 1.00 93.19 276 ALA A N 1
ATOM 2089 C CA . ALA A 1 276 ? 13.323 15.881 -5.319 1.00 93.19 276 ALA A CA 1
ATOM 2090 C C . ALA A 1 276 ? 12.274 14.766 -5.439 1.00 93.19 276 ALA A C 1
ATOM 2092 O O . ALA A 1 276 ? 12.377 13.946 -6.355 1.00 93.19 276 ALA A O 1
ATOM 2093 N N . LEU A 1 277 ? 11.264 14.756 -4.563 1.00 95.38 277 LEU A N 1
ATOM 2094 C CA . LEU A 1 277 ? 10.107 13.871 -4.683 1.00 95.38 277 LEU A CA 1
ATOM 2095 C C . LEU A 1 277 ? 9.365 14.131 -6.001 1.00 95.38 277 LEU A C 1
ATOM 2097 O O . LEU A 1 277 ? 9.151 13.185 -6.753 1.00 95.38 277 LEU A O 1
ATOM 2101 N N . ASP A 1 278 ? 9.046 15.388 -6.324 1.00 95.31 278 ASP A N 1
ATOM 2102 C CA . ASP A 1 278 ? 8.336 15.730 -7.566 1.00 95.31 278 ASP A CA 1
ATOM 2103 C C . ASP A 1 278 ? 9.072 15.272 -8.818 1.00 95.31 278 ASP A C 1
ATOM 2105 O O . ASP A 1 278 ? 8.489 14.591 -9.660 1.00 95.31 278 ASP A O 1
ATOM 2109 N N . ARG A 1 279 ? 10.375 15.562 -8.913 1.00 95.69 279 ARG A N 1
ATOM 2110 C CA . ARG A 1 279 ? 11.187 15.134 -10.061 1.00 95.69 279 ARG A CA 1
ATOM 2111 C C . ARG A 1 279 ? 11.177 13.617 -10.237 1.00 95.69 279 ARG A C 1
ATOM 2113 O O . ARG A 1 279 ? 11.193 13.139 -11.370 1.00 95.69 279 ARG A O 1
ATOM 2120 N N . ARG A 1 280 ? 11.161 12.858 -9.137 1.00 95.88 280 ARG A N 1
ATOM 2121 C CA . ARG A 1 280 ? 11.086 11.389 -9.171 1.00 95.88 280 ARG A CA 1
ATOM 2122 C C . ARG A 1 280 ? 9.708 10.908 -9.607 1.00 95.88 280 ARG A C 1
ATOM 2124 O O . ARG A 1 280 ? 9.638 10.047 -10.475 1.00 95.88 280 ARG A O 1
ATOM 2131 N N . VAL A 1 281 ? 8.635 11.492 -9.074 1.00 97.50 281 VAL A N 1
ATOM 2132 C CA . VAL A 1 281 ? 7.260 11.185 -9.500 1.00 97.50 281 VAL A CA 1
ATOM 2133 C C . VAL A 1 281 ? 7.099 11.444 -11.001 1.00 97.50 281 VAL A C 1
ATOM 2135 O O . VAL A 1 281 ? 6.630 10.580 -11.732 1.00 97.50 281 VAL A O 1
ATOM 2138 N N . GLU A 1 282 ? 7.561 12.592 -11.495 1.00 96.69 282 GLU A N 1
ATOM 2139 C CA . GLU A 1 282 ? 7.530 12.927 -12.923 1.00 96.69 282 GLU A CA 1
ATOM 2140 C C . GLU A 1 282 ? 8.408 12.005 -13.778 1.00 96.69 282 GLU A C 1
ATOM 2142 O O . GLU A 1 282 ? 8.085 11.734 -14.933 1.00 96.69 282 GLU A O 1
ATOM 2147 N N . ALA A 1 283 ? 9.546 11.538 -13.258 1.00 96.12 283 ALA A N 1
ATOM 2148 C CA . ALA A 1 283 ? 10.379 10.561 -13.954 1.00 96.12 283 ALA A CA 1
ATOM 2149 C C . ALA A 1 283 ? 9.665 9.209 -14.093 1.00 96.12 283 ALA A C 1
ATOM 2151 O O . ALA A 1 283 ? 9.697 8.631 -15.175 1.00 96.12 283 ALA A O 1
ATOM 2152 N N . ILE A 1 284 ? 8.979 8.750 -13.041 1.00 96.75 284 ILE A N 1
ATOM 2153 C CA . ILE A 1 284 ? 8.177 7.519 -13.058 1.00 96.75 284 ILE A CA 1
ATOM 2154 C C . ILE A 1 284 ? 7.032 7.646 -14.068 1.00 96.75 284 ILE A C 1
ATOM 2156 O O . ILE A 1 284 ? 6.920 6.817 -14.965 1.00 96.75 284 ILE A O 1
ATOM 2160 N N . LEU A 1 285 ? 6.238 8.719 -13.989 1.00 96.19 285 LEU A N 1
ATOM 2161 C CA . LEU A 1 285 ? 5.104 8.937 -14.896 1.00 96.19 285 LEU A CA 1
ATOM 2162 C C . LEU A 1 285 ? 5.541 9.062 -16.367 1.00 96.19 285 LEU A C 1
ATOM 2164 O O . LEU A 1 285 ? 4.832 8.617 -17.261 1.00 96.19 285 LEU A O 1
ATOM 2168 N N . ARG A 1 286 ? 6.728 9.623 -16.642 1.00 94.94 286 ARG A N 1
ATOM 2169 C CA . ARG A 1 286 ? 7.296 9.674 -18.004 1.00 94.94 286 ARG A CA 1
ATOM 2170 C C . ARG A 1 286 ? 7.850 8.340 -18.499 1.00 94.94 286 ARG A C 1
ATOM 2172 O O . ARG A 1 286 ? 8.009 8.185 -19.706 1.00 94.94 286 ARG A O 1
ATOM 2179 N N . ALA A 1 287 ? 8.195 7.423 -17.599 1.00 94.19 287 ALA A N 1
ATOM 2180 C CA . ALA A 1 287 ? 8.680 6.093 -17.956 1.00 94.19 287 ALA A CA 1
ATOM 2181 C C . ALA A 1 287 ? 7.540 5.139 -18.353 1.00 94.19 287 ALA A C 1
ATOM 2183 O O . ALA A 1 287 ? 7.804 4.077 -18.915 1.00 94.19 287 ALA A O 1
ATOM 2184 N N . MET A 1 288 ? 6.289 5.514 -18.077 1.00 92.88 288 MET A N 1
ATOM 2185 C CA . MET A 1 288 ? 5.108 4.763 -18.491 1.00 92.88 288 MET A CA 1
ATOM 2186 C C . MET A 1 288 ? 4.867 4.873 -20.008 1.00 92.88 288 MET A C 1
ATOM 2188 O O . MET A 1 288 ? 5.186 5.899 -20.620 1.00 92.88 288 MET A O 1
ATOM 2192 N N . PRO A 1 289 ? 4.285 3.839 -20.641 1.00 86.88 289 PRO A N 1
ATOM 2193 C CA . PRO A 1 289 ? 3.940 3.884 -22.057 1.00 86.88 289 PRO A CA 1
ATOM 2194 C C . PRO A 1 289 ? 2.882 4.972 -22.363 1.00 86.88 289 PRO A C 1
ATOM 2196 O O . PRO A 1 289 ? 1.986 5.221 -21.555 1.00 86.88 289 PRO A O 1
ATOM 2199 N N . PRO A 1 290 ? 2.948 5.633 -23.537 1.00 71.88 290 PRO A N 1
ATOM 2200 C CA . PRO A 1 290 ? 2.011 6.694 -23.909 1.00 71.88 290 PRO A CA 1
ATOM 2201 C C . PRO A 1 290 ? 0.576 6.167 -24.081 1.00 71.88 290 PRO A C 1
ATOM 2203 O O . PRO A 1 290 ? 0.363 5.145 -24.731 1.00 71.88 290 PRO A O 1
ATOM 2206 N N . GLY A 1 291 ? -0.408 6.903 -23.547 1.00 60.12 291 GLY A N 1
ATOM 2207 C CA . GLY A 1 291 ? -1.838 6.537 -23.561 1.00 60.12 291 GLY A CA 1
ATOM 2208 C C . GLY A 1 291 ? -2.407 6.092 -22.206 1.00 60.12 291 GLY A C 1
ATOM 2209 O O . GLY A 1 291 ? -3.526 5.593 -22.159 1.00 60.12 291 GLY A O 1
ATOM 2210 N N . ALA A 1 292 ? -1.639 6.270 -21.130 1.00 53.91 292 ALA A N 1
ATOM 2211 C CA . ALA A 1 292 ? -1.936 5.802 -19.777 1.00 53.91 292 ALA A CA 1
ATOM 2212 C C . ALA A 1 292 ? -2.313 6.907 -18.765 1.00 53.91 292 ALA A C 1
ATOM 2214 O O . ALA A 1 292 ? -2.205 6.686 -17.560 1.00 53.91 292 ALA A O 1
ATOM 2215 N N . ALA A 1 293 ? -2.704 8.093 -19.237 1.00 42.81 293 ALA A N 1
ATOM 2216 C CA . ALA A 1 293 ? -3.098 9.230 -18.400 1.00 42.81 293 ALA A CA 1
ATOM 2217 C C . ALA A 1 293 ? -4.502 9.714 -18.763 1.00 42.81 293 ALA A C 1
ATOM 2219 O O . ALA A 1 293 ? -4.789 9.781 -19.982 1.00 42.81 293 ALA A O 1
#

Secondary structure (DSSP, 8-state):
---SSSSSSSSSSHHHHHHHSS------------------PPPPP--------TT--PPPHHHHHHHHHHHHHHTT-HHHHHHHHHHHHHHHTTGGGHHHHHHHHHHHHHT-SSHHHHHHHHHHHHHHHHHHHHGGGG----HHHHHHHHHHHHHTT-HHHHHHHHHH--SSPPPHHHHHHHHHHHHHHT-HHHHHHHHHHHHHTTS----TTSHHHH-STTHHHHHHHHHHHTT---STTSHHHHHHHHHH----SS-HHHHHHHH-SSHHHHHHHHHHHHHHHHHSPTT--